Protein AF-H8WYK9-F1 (afdb_monomer_lite)

Structure (mmCIF, N/CA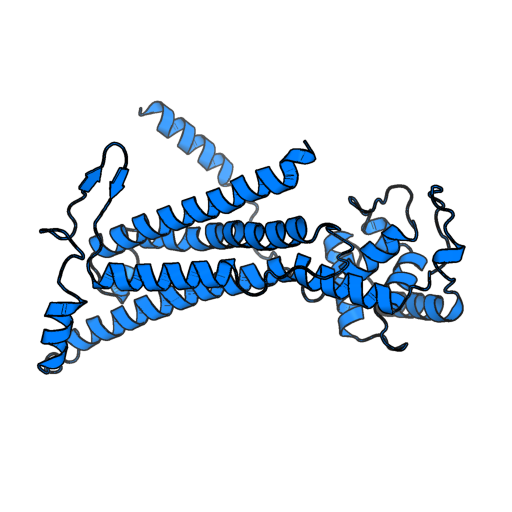/C/O backbone):
data_AF-H8WYK9-F1
#
_entry.id   AF-H8WYK9-F1
#
loop_
_atom_site.group_PDB
_atom_site.id
_atom_site.type_symbol
_atom_site.label_atom_id
_atom_site.label_alt_id
_atom_site.label_comp_id
_atom_site.label_asym_id
_atom_site.label_entity_id
_atom_site.label_seq_id
_atom_site.pdbx_PDB_ins_code
_atom_site.Cartn_x
_atom_site.Cartn_y
_atom_site.Cartn_z
_atom_site.occupancy
_atom_site.B_iso_or_equiv
_atom_site.auth_seq_id
_atom_site.auth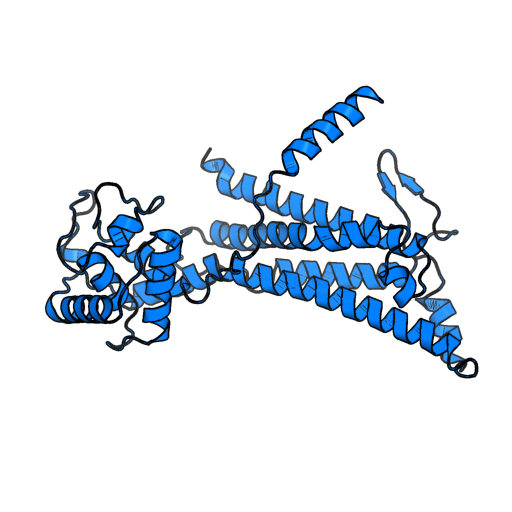_comp_id
_atom_site.auth_asym_id
_atom_site.auth_atom_id
_atom_site.pdbx_PDB_model_num
ATOM 1 N N . MET A 1 1 ? -13.946 33.503 16.868 1.00 48.44 1 MET A N 1
ATOM 2 C CA . MET A 1 1 ? -14.197 32.049 16.691 1.00 48.44 1 MET A CA 1
ATOM 3 C C . MET A 1 1 ? -15.179 31.717 15.559 1.00 48.44 1 MET A C 1
ATOM 5 O O . MET A 1 1 ? -14.886 30.814 14.790 1.00 48.44 1 MET A O 1
ATOM 9 N N . ARG A 1 2 ? -16.292 32.452 15.377 1.00 47.12 2 ARG A N 1
ATOM 10 C CA . ARG A 1 2 ? -17.254 32.204 14.276 1.00 47.12 2 ARG A CA 1
ATOM 11 C C . ARG A 1 2 ? -16.705 32.482 12.860 1.00 47.12 2 ARG A C 1
ATOM 13 O O . ARG A 1 2 ? -17.076 31.784 11.930 1.00 47.12 2 ARG A O 1
ATOM 20 N N . PHE A 1 3 ? -15.765 33.419 12.708 1.00 45.25 3 PHE A N 1
ATOM 21 C CA . PHE A 1 3 ? -15.185 33.789 11.403 1.00 45.25 3 PHE A CA 1
ATOM 22 C C . PHE A 1 3 ? -14.190 32.749 10.839 1.00 45.25 3 PHE A C 1
ATOM 24 O O . PHE A 1 3 ? -14.177 32.477 9.643 1.00 45.25 3 PHE A O 1
ATOM 31 N N . LEU A 1 4 ? -13.411 32.092 11.708 1.00 48.88 4 LEU A N 1
ATOM 32 C CA . LEU A 1 4 ? -12.472 31.023 11.326 1.00 48.88 4 LEU A CA 1
ATOM 33 C C . LEU A 1 4 ? -13.199 29.761 10.831 1.00 48.88 4 LEU A C 1
ATOM 35 O O . LEU A 1 4 ? -12.758 29.124 9.878 1.00 48.88 4 LEU A O 1
ATOM 39 N N . ILE A 1 5 ? -14.352 29.438 11.423 1.00 54.06 5 ILE A N 1
ATOM 40 C CA . ILE A 1 5 ? -15.197 28.308 11.006 1.00 54.06 5 ILE A CA 1
ATOM 41 C C . ILE A 1 5 ? -15.743 28.531 9.588 1.00 54.06 5 ILE A C 1
ATOM 43 O O . ILE A 1 5 ? -15.713 27.611 8.777 1.00 54.06 5 ILE A O 1
ATOM 47 N N . VAL A 1 6 ? -16.159 29.757 9.254 1.00 55.91 6 VAL A N 1
ATOM 48 C CA . VAL A 1 6 ? -16.665 30.100 7.912 1.00 55.91 6 VAL A CA 1
ATOM 49 C C . VAL A 1 6 ? -15.556 30.022 6.857 1.00 55.91 6 VAL A C 1
ATOM 51 O O . VAL A 1 6 ? -15.777 29.460 5.789 1.00 55.91 6 VAL A O 1
ATOM 54 N N . ILE A 1 7 ? -14.336 30.476 7.170 1.00 57.09 7 ILE A N 1
ATOM 55 C CA . ILE A 1 7 ? -13.182 30.357 6.258 1.00 57.09 7 ILE A CA 1
ATOM 56 C C . ILE A 1 7 ? -12.774 28.887 6.061 1.00 57.09 7 ILE A C 1
ATOM 58 O O . ILE A 1 7 ? -12.409 28.491 4.955 1.00 57.09 7 ILE A O 1
ATOM 62 N N . THR A 1 8 ? -12.887 28.053 7.098 1.00 52.06 8 THR A N 1
ATOM 63 C CA . THR A 1 8 ? -12.574 26.616 6.998 1.00 52.06 8 THR A CA 1
ATOM 64 C C . THR A 1 8 ? -13.646 25.872 6.192 1.00 52.06 8 THR A C 1
ATOM 66 O O . THR A 1 8 ? -13.314 25.031 5.361 1.00 52.06 8 THR A O 1
ATOM 69 N N . LEU A 1 9 ? -14.923 26.241 6.347 1.00 50.41 9 LEU A N 1
ATOM 70 C CA . LEU A 1 9 ? -16.031 25.719 5.540 1.00 50.41 9 LEU A CA 1
ATOM 71 C C . LEU A 1 9 ? -15.936 26.154 4.068 1.00 50.41 9 LEU A C 1
ATOM 73 O O . LEU A 1 9 ? -16.147 25.331 3.183 1.00 50.41 9 LEU A O 1
ATOM 77 N N . LEU A 1 10 ? -15.532 27.396 3.784 1.00 50.94 10 LEU A N 1
ATOM 78 C CA . LEU A 1 10 ? -15.309 27.876 2.412 1.00 50.94 10 LEU A CA 1
ATOM 79 C C . LEU A 1 10 ? -14.111 27.191 1.736 1.00 50.94 10 LEU A C 1
ATOM 81 O O . LEU A 1 10 ? -14.167 26.904 0.541 1.00 50.94 10 LEU A O 1
ATOM 85 N N . ARG A 1 11 ? -13.058 26.836 2.489 1.00 48.34 11 ARG A N 1
ATOM 86 C CA . ARG A 1 11 ? -11.955 26.010 1.961 1.00 48.34 11 ARG A CA 1
ATOM 87 C C . ARG A 1 11 ? -12.360 24.550 1.720 1.00 48.34 11 ARG A C 1
ATOM 89 O O . ARG A 1 11 ? -11.825 23.935 0.802 1.00 48.34 11 ARG A O 1
ATOM 96 N N . LEU A 1 12 ? -13.332 24.016 2.465 1.00 47.72 12 LEU A N 1
ATOM 97 C CA . LEU A 1 12 ? -13.906 22.684 2.220 1.00 47.72 12 LEU A CA 1
ATOM 98 C C . LEU A 1 12 ? -14.817 22.645 0.983 1.00 47.72 12 LEU A C 1
ATOM 100 O O . LEU A 1 12 ? -14.878 21.618 0.313 1.00 47.72 12 LEU A O 1
ATOM 104 N N . ILE A 1 13 ? -15.466 23.755 0.616 1.00 46.50 13 ILE A N 1
ATOM 105 C CA . ILE A 1 13 ? -16.258 23.829 -0.625 1.00 46.50 13 ILE A CA 1
ATOM 106 C C . ILE A 1 13 ? -15.343 23.701 -1.855 1.00 46.50 13 ILE A C 1
ATOM 108 O O . ILE A 1 13 ? -15.696 23.003 -2.802 1.00 46.50 13 ILE A O 1
ATOM 112 N N . ASN A 1 14 ? -14.111 24.219 -1.811 1.00 41.59 14 ASN A N 1
ATOM 113 C CA . ASN A 1 14 ? -13.124 23.982 -2.876 1.00 41.59 14 ASN A CA 1
ATOM 114 C C . ASN A 1 14 ? -12.540 22.554 -2.883 1.00 41.59 14 ASN A C 1
ATOM 116 O O . ASN A 1 14 ? -11.986 22.128 -3.893 1.00 41.59 14 ASN A O 1
ATOM 120 N N . ALA A 1 15 ? -12.709 21.787 -1.801 1.00 41.88 15 ALA A N 1
ATOM 121 C CA . ALA A 1 15 ? -12.380 20.361 -1.759 1.00 41.88 15 ALA A CA 1
ATOM 122 C C . ALA A 1 15 ? -13.485 19.472 -2.363 1.00 41.88 15 ALA A C 1
ATOM 124 O O . ALA A 1 15 ? -13.307 18.263 -2.447 1.00 41.88 15 ALA A O 1
ATOM 125 N N . SER A 1 16 ? -14.616 20.041 -2.802 1.00 41.31 16 SER A N 1
ATOM 126 C CA . SER A 1 16 ? -15.681 19.296 -3.492 1.00 41.31 16 SER A CA 1
ATOM 127 C C . SER A 1 16 ? -15.488 19.195 -5.012 1.00 41.31 16 SER A C 1
ATOM 129 O O . SER A 1 16 ? -16.181 18.418 -5.664 1.00 41.31 16 SER A O 1
ATOM 131 N N . ASN A 1 17 ? -14.460 19.855 -5.562 1.00 42.50 17 ASN A N 1
ATOM 132 C CA . ASN A 1 17 ? -13.954 19.619 -6.920 1.00 42.50 17 ASN A CA 1
ATOM 133 C C . ASN A 1 17 ? -13.063 18.364 -6.997 1.00 42.50 17 ASN A C 1
ATOM 135 O O . ASN A 1 17 ? -12.084 18.332 -7.740 1.00 42.50 17 ASN A O 1
ATOM 139 N N . VAL A 1 18 ? -13.382 17.313 -6.233 1.00 47.19 18 VAL A N 1
ATOM 140 C CA . VAL A 1 18 ? -12.812 15.992 -6.508 1.00 47.19 18 VAL A CA 1
ATOM 141 C C . VAL A 1 18 ? -13.448 15.537 -7.822 1.00 47.19 18 VAL A C 1
ATOM 143 O O . VAL A 1 18 ? -14.673 15.373 -7.863 1.00 47.19 18 VAL A O 1
ATOM 146 N N . PRO A 1 19 ? -12.678 15.366 -8.913 1.00 44.62 19 PRO A N 1
ATOM 147 C CA . PRO A 1 19 ? -13.234 14.852 -10.155 1.00 44.62 19 PRO A CA 1
ATOM 148 C C . PRO A 1 19 ? -13.980 13.555 -9.846 1.00 44.62 19 PRO A C 1
ATOM 150 O O . PRO A 1 19 ? -13.475 12.712 -9.105 1.00 44.62 19 PRO A O 1
ATOM 153 N N . LYS A 1 20 ? -15.203 13.406 -10.374 1.00 44.25 20 LYS A N 1
ATOM 154 C CA . LYS A 1 20 ? -16.001 12.180 -10.231 1.00 44.25 20 LYS A CA 1
ATOM 155 C C . LYS A 1 20 ? -15.154 10.998 -10.715 1.00 44.25 20 LYS A C 1
ATOM 157 O O . LYS A 1 20 ? -15.122 10.711 -11.908 1.00 44.25 20 LYS A O 1
ATOM 162 N N . SER A 1 21 ? -14.501 10.285 -9.799 1.00 52.59 21 SER A N 1
ATOM 163 C CA . SER A 1 21 ? -13.671 9.104 -10.062 1.00 52.59 21 SER A CA 1
ATOM 164 C C . SER A 1 21 ? -14.537 7.875 -10.339 1.00 52.59 21 SER A C 1
ATOM 166 O O . SER A 1 21 ? -14.291 6.790 -9.822 1.00 52.59 21 SER A O 1
ATOM 168 N N . LYS A 1 22 ? -15.597 8.034 -11.141 1.00 48.16 22 LYS A N 1
ATOM 169 C CA . LYS A 1 22 ? -16.665 7.038 -11.251 1.00 48.16 22 LYS A CA 1
ATOM 170 C C . LYS A 1 22 ? -16.203 5.681 -11.785 1.00 48.16 22 LYS A C 1
ATOM 172 O O . LYS A 1 22 ? -16.972 4.751 -11.631 1.00 48.16 22 LYS A O 1
ATOM 177 N N . ASN A 1 23 ? -14.996 5.548 -12.345 1.00 53.31 23 ASN A N 1
ATOM 178 C CA . ASN A 1 23 ? -14.470 4.292 -12.893 1.00 53.31 23 ASN A CA 1
ATOM 179 C C . ASN A 1 23 ? -12.927 4.215 -12.892 1.00 53.31 23 ASN A C 1
ATOM 181 O O . ASN A 1 23 ? -12.347 3.706 -13.848 1.00 53.31 23 ASN A O 1
ATOM 185 N N . LEU A 1 24 ? -12.223 4.739 -11.881 1.00 58.31 24 LEU A N 1
ATOM 186 C CA . LEU A 1 24 ? -10.773 4.499 -11.795 1.00 58.31 24 LEU A CA 1
ATOM 187 C C . LEU A 1 24 ? -10.542 3.057 -11.305 1.00 58.31 24 LEU A C 1
ATOM 189 O O . LEU A 1 24 ? -10.888 2.759 -10.159 1.00 58.31 24 LEU A O 1
ATOM 193 N N . PRO A 1 25 ? -10.012 2.138 -12.139 1.00 65.88 25 PRO A N 1
ATOM 194 C CA . PRO A 1 25 ? -9.742 0.782 -11.685 1.00 65.88 25 PRO A CA 1
ATOM 195 C C . PRO A 1 25 ? -8.688 0.823 -10.575 1.00 65.88 25 PRO A C 1
ATOM 197 O O . PRO A 1 25 ? -7.708 1.562 -10.671 1.00 65.88 25 PRO A O 1
ATOM 200 N N . CYS A 1 26 ? -8.861 0.009 -9.532 1.00 71.44 26 CYS A N 1
ATOM 201 C CA . CYS A 1 26 ? -7.804 -0.202 -8.547 1.00 71.44 26 CYS A CA 1
ATOM 202 C C . CYS A 1 26 ? -6.639 -0.927 -9.238 1.00 71.44 26 CYS A C 1
ATOM 204 O O . CYS A 1 26 ? -6.689 -2.132 -9.503 1.00 71.44 26 CYS A O 1
ATOM 206 N N . ILE A 1 27 ? -5.612 -0.165 -9.608 1.00 79.31 27 ILE A N 1
ATOM 207 C CA . ILE A 1 27 ? -4.420 -0.686 -10.267 1.00 79.31 27 ILE A CA 1
ATOM 208 C C . ILE A 1 27 ? -3.503 -1.256 -9.189 1.00 79.31 27 ILE A C 1
ATOM 210 O O . ILE A 1 27 ? -2.911 -0.512 -8.416 1.00 79.31 27 ILE A O 1
ATOM 214 N N . ARG A 1 28 ? -3.374 -2.583 -9.170 1.00 83.25 28 ARG A N 1
ATOM 215 C CA . ARG A 1 28 ? -2.350 -3.286 -8.387 1.00 83.25 28 ARG A CA 1
ATOM 216 C C . ARG A 1 28 ? -1.047 -3.409 -9.159 1.00 83.25 28 ARG A C 1
ATOM 218 O O . ARG A 1 28 ? -1.077 -3.630 -10.383 1.00 83.25 28 ARG A O 1
ATOM 225 N N . TYR A 1 29 ? 0.062 -3.334 -8.430 1.00 87.06 29 TYR A N 1
ATOM 226 C CA . TYR A 1 29 ? 1.400 -3.478 -8.986 1.00 87.06 29 TYR A CA 1
ATOM 227 C C . TYR A 1 29 ? 1.742 -4.922 -9.321 1.00 87.06 29 TYR A C 1
ATOM 229 O O . TYR A 1 29 ? 2.486 -5.112 -10.271 1.00 87.06 29 TYR A O 1
ATOM 237 N N . LYS A 1 30 ? 1.183 -5.923 -8.626 1.00 88.56 30 LYS A N 1
ATOM 238 C CA . LYS A 1 30 ? 1.521 -7.356 -8.728 1.00 88.56 30 LYS A CA 1
ATOM 239 C C . LYS A 1 30 ? 1.797 -7.847 -10.150 1.00 88.56 30 LYS A C 1
ATOM 241 O O . LYS A 1 30 ? 2.801 -8.509 -10.382 1.00 88.56 30 LYS A O 1
ATOM 246 N N . ASP A 1 31 ? 0.934 -7.497 -11.101 1.00 88.00 31 ASP A N 1
ATOM 247 C CA . ASP A 1 31 ? 1.059 -7.951 -12.494 1.00 88.00 31 ASP A CA 1
ATOM 248 C C . ASP A 1 31 ? 2.176 -7.224 -13.269 1.00 88.00 31 ASP A C 1
ATOM 250 O O . ASP A 1 31 ? 2.655 -7.718 -14.281 1.00 88.00 31 ASP A O 1
ATOM 254 N N . MET A 1 32 ? 2.578 -6.038 -12.811 1.00 93.00 32 MET A N 1
ATOM 255 C CA . MET A 1 32 ? 3.592 -5.170 -13.416 1.00 93.00 32 MET A CA 1
ATOM 256 C C . MET A 1 32 ? 4.934 -5.200 -12.673 1.00 93.00 32 MET A C 1
ATOM 258 O O . MET A 1 32 ? 5.907 -4.699 -13.225 1.00 93.00 32 MET A O 1
ATOM 262 N N . ILE A 1 33 ? 5.019 -5.758 -11.455 1.00 94.00 33 ILE A N 1
ATOM 263 C CA . ILE A 1 33 ? 6.261 -5.819 -10.656 1.00 94.00 33 ILE A CA 1
ATOM 264 C C . ILE A 1 33 ? 7.441 -6.345 -11.487 1.00 94.00 33 ILE A C 1
ATOM 266 O O . ILE A 1 33 ? 8.468 -5.666 -11.517 1.00 94.00 33 ILE A O 1
ATOM 270 N N . PRO A 1 34 ? 7.316 -7.468 -12.227 1.00 94.12 34 PRO A N 1
ATOM 271 C CA . PRO A 1 34 ? 8.405 -7.941 -13.076 1.00 94.12 34 PRO A CA 1
ATOM 272 C C . PRO A 1 34 ? 8.820 -6.923 -14.142 1.00 94.12 34 PRO A C 1
ATOM 274 O O . PRO A 1 34 ? 10.005 -6.740 -14.395 1.00 94.12 34 PRO A O 1
ATOM 277 N N . THR A 1 35 ? 7.854 -6.228 -14.748 1.00 94.88 35 THR A N 1
ATOM 278 C CA . THR A 1 35 ? 8.126 -5.194 -15.753 1.00 94.88 35 THR A CA 1
ATOM 279 C C . THR A 1 35 ? 8.843 -3.996 -15.143 1.00 94.88 35 THR A C 1
ATOM 281 O O . THR A 1 35 ? 9.788 -3.500 -15.746 1.00 94.88 35 THR A O 1
ATOM 284 N N . TYR A 1 36 ? 8.446 -3.547 -13.948 1.00 94.25 36 TYR A N 1
ATOM 285 C CA . TYR A 1 36 ? 9.151 -2.482 -13.233 1.00 94.25 36 TYR A CA 1
ATOM 286 C C . TYR A 1 36 ? 10.589 -2.888 -12.894 1.00 94.25 36 TYR A C 1
ATOM 288 O O . TYR A 1 36 ? 11.497 -2.091 -13.121 1.00 94.25 36 TYR A O 1
ATOM 296 N N . ALA A 1 37 ? 10.794 -4.122 -12.422 1.00 94.38 37 ALA A N 1
ATOM 297 C CA . ALA A 1 37 ? 12.116 -4.657 -12.109 1.00 94.38 37 ALA A CA 1
ATOM 298 C C . ALA A 1 37 ? 13.026 -4.673 -13.343 1.00 94.38 37 ALA A C 1
ATOM 300 O O . ALA A 1 37 ? 14.109 -4.092 -13.321 1.00 94.38 37 ALA A O 1
ATOM 301 N N . CYS A 1 38 ? 12.540 -5.260 -14.440 1.00 93.62 38 CYS A N 1
ATOM 302 C CA . CYS A 1 38 ? 13.258 -5.308 -15.707 1.00 93.62 38 CYS A CA 1
ATOM 303 C C . CYS A 1 38 ? 13.529 -3.912 -16.264 1.00 93.62 38 CYS A C 1
ATOM 305 O O . CYS A 1 38 ? 14.646 -3.622 -16.671 1.00 93.62 38 CYS A O 1
ATOM 307 N N . ASN A 1 39 ? 12.539 -3.017 -16.248 1.00 92.69 39 ASN A N 1
ATOM 308 C CA . ASN A 1 39 ? 12.730 -1.648 -16.709 1.00 92.69 39 ASN A CA 1
ATOM 309 C C . ASN A 1 39 ? 13.814 -0.927 -15.898 1.00 92.69 39 ASN A C 1
ATOM 311 O O . ASN A 1 39 ? 14.642 -0.236 -16.481 1.00 92.69 39 ASN A O 1
ATOM 315 N N . TYR A 1 40 ? 13.819 -1.070 -14.574 1.00 90.94 40 TYR A N 1
ATOM 316 C CA . TYR A 1 40 ? 14.811 -0.418 -13.723 1.00 90.94 40 TYR A CA 1
ATOM 317 C C . TYR A 1 40 ? 16.219 -0.971 -13.969 1.00 90.94 40 TYR A C 1
ATOM 319 O O . TYR A 1 40 ? 17.136 -0.188 -14.193 1.00 90.94 40 TYR A O 1
ATOM 327 N N . GLN A 1 41 ? 16.372 -2.298 -14.049 1.00 90.50 41 GLN A N 1
ATOM 328 C CA . GLN A 1 41 ? 17.647 -2.921 -14.416 1.00 90.50 41 GLN A CA 1
ATOM 329 C C . GLN A 1 41 ? 18.122 -2.447 -15.795 1.00 90.50 41 GLN A C 1
ATOM 331 O O . GLN A 1 41 ? 19.253 -2.000 -15.940 1.00 90.50 41 GLN A O 1
ATOM 336 N N . ILE A 1 42 ? 17.249 -2.462 -16.803 1.00 89.69 42 ILE A N 1
ATOM 337 C CA . ILE A 1 42 ? 17.592 -2.012 -18.155 1.00 89.69 42 ILE A CA 1
ATOM 338 C C . ILE A 1 42 ? 18.051 -0.554 -18.149 1.00 89.69 42 ILE A C 1
ATOM 340 O O . ILE A 1 42 ? 19.070 -0.261 -18.754 1.00 89.69 42 ILE A O 1
ATOM 344 N N . ASN A 1 43 ? 17.362 0.348 -17.443 1.00 86.38 43 ASN A N 1
ATOM 345 C CA . ASN A 1 43 ? 17.769 1.758 -17.371 1.00 86.38 43 ASN A CA 1
ATOM 346 C C . ASN A 1 43 ? 19.052 1.985 -16.545 1.00 86.38 43 ASN A C 1
ATOM 348 O O . ASN A 1 43 ? 19.642 3.058 -16.661 1.00 86.38 43 ASN A O 1
ATOM 352 N N . ASN A 1 44 ? 19.494 1.009 -15.741 1.00 84.94 44 ASN A N 1
ATOM 353 C CA . ASN A 1 44 ? 20.819 1.026 -15.112 1.00 84.94 44 ASN A CA 1
ATOM 354 C C . ASN A 1 44 ? 21.938 0.637 -16.088 1.00 84.94 44 ASN A C 1
ATOM 356 O O . ASN A 1 44 ? 23.067 1.086 -15.907 1.00 84.94 44 ASN A O 1
ATOM 360 N N . HIS A 1 45 ? 21.637 -0.169 -17.111 1.00 82.12 45 HIS A N 1
ATOM 361 C CA . HIS A 1 45 ? 22.628 -0.667 -18.070 1.00 82.12 45 HIS A CA 1
ATOM 362 C C . HIS A 1 45 ? 22.568 -0.010 -19.449 1.00 82.12 45 HIS A C 1
ATOM 364 O O . HIS A 1 45 ? 23.541 -0.083 -20.176 1.00 82.12 45 HIS A O 1
ATOM 370 N N . ALA A 1 46 ? 21.453 0.591 -19.858 1.00 84.06 46 ALA A N 1
ATOM 371 C CA . ALA A 1 46 ? 21.292 1.163 -21.190 1.00 84.06 46 ALA A CA 1
ATOM 372 C C . ALA A 1 46 ? 20.254 2.284 -21.198 1.00 84.06 46 ALA A C 1
ATOM 374 O O . ALA A 1 46 ? 19.256 2.261 -20.472 1.00 84.06 46 ALA A O 1
ATOM 375 N N . LYS A 1 47 ? 20.448 3.252 -22.094 1.00 87.12 47 LYS A N 1
ATOM 376 C CA . LYS A 1 47 ? 19.506 4.347 -22.316 1.00 87.12 47 LYS A CA 1
ATOM 377 C C . LYS A 1 47 ? 18.910 4.232 -23.713 1.00 87.12 47 LYS A C 1
ATOM 379 O O . LYS A 1 47 ? 19.638 4.217 -24.688 1.00 87.12 47 LYS A O 1
ATOM 384 N N . TYR A 1 48 ? 17.584 4.200 -23.815 1.00 89.12 48 TYR A N 1
ATOM 385 C CA . TYR A 1 48 ? 16.874 4.093 -25.105 1.00 89.12 48 TYR A CA 1
ATOM 386 C C . TYR A 1 48 ? 16.209 5.401 -25.554 1.00 89.12 48 TYR A C 1
ATOM 388 O O . TYR A 1 48 ? 15.671 5.486 -26.654 1.00 89.12 48 TYR A O 1
ATOM 396 N N . CYS A 1 49 ? 16.182 6.407 -24.678 1.00 89.62 49 CYS A N 1
ATOM 397 C CA . CYS A 1 49 ? 15.462 7.661 -24.883 1.00 89.62 49 CYS A CA 1
ATOM 398 C C . CYS A 1 49 ? 16.231 8.818 -24.227 1.00 89.62 49 CYS A C 1
ATOM 400 O O . CYS A 1 49 ? 16.543 8.745 -23.039 1.00 89.62 49 CYS A O 1
ATOM 402 N N . GLU A 1 50 ? 16.477 9.908 -24.961 1.00 82.25 50 GLU A N 1
ATOM 403 C CA . GLU A 1 50 ? 17.282 11.073 -24.531 1.00 82.25 50 GLU A CA 1
ATOM 404 C C . GLU A 1 50 ? 16.852 11.677 -23.187 1.00 82.25 50 GLU A C 1
ATOM 406 O O . GLU A 1 50 ? 17.685 11.912 -22.310 1.00 82.25 50 GLU A O 1
ATOM 411 N N . ASN A 1 51 ? 15.542 11.846 -22.994 1.00 80.69 51 ASN A N 1
ATOM 412 C CA . ASN A 1 51 ? 14.949 12.469 -21.805 1.00 80.69 51 ASN A CA 1
ATOM 413 C C . ASN A 1 51 ? 14.433 11.450 -20.776 1.00 80.69 51 ASN A C 1
ATOM 415 O O . ASN A 1 51 ? 13.569 11.773 -19.961 1.00 80.69 51 ASN A O 1
ATOM 419 N N . SER A 1 52 ? 14.912 10.205 -20.838 1.00 80.94 52 SER A N 1
ATOM 420 C CA . SER A 1 52 ? 14.601 9.171 -19.850 1.00 80.94 52 SER A CA 1
ATOM 421 C C . SER A 1 52 ? 15.753 9.041 -18.861 1.00 80.94 52 SER A C 1
ATOM 423 O O . SER A 1 52 ? 16.897 8.844 -19.266 1.00 80.94 52 SER A O 1
ATOM 425 N N . THR A 1 53 ? 15.458 9.140 -17.567 1.00 78.19 53 THR A N 1
ATOM 426 C CA . THR A 1 53 ? 16.414 8.824 -16.496 1.00 78.19 53 THR A CA 1
ATOM 427 C C . THR A 1 53 ? 15.890 7.675 -15.648 1.00 78.19 53 THR A C 1
ATOM 429 O O . THR A 1 53 ? 14.699 7.365 -15.681 1.00 78.19 53 THR A O 1
ATOM 432 N N . LEU A 1 54 ? 16.767 7.079 -14.839 1.00 74.94 54 LEU A N 1
ATOM 433 C CA . LEU A 1 54 ? 16.397 6.016 -13.906 1.00 74.94 54 LEU A CA 1
ATOM 434 C C . LEU A 1 54 ? 15.243 6.423 -12.968 1.00 74.94 54 LEU A C 1
ATOM 436 O O . LEU A 1 54 ? 14.324 5.644 -12.728 1.00 74.94 54 LEU A O 1
ATOM 440 N N . TYR A 1 55 ? 15.269 7.664 -12.471 1.00 72.88 55 TYR A N 1
ATOM 441 C CA . TYR A 1 55 ? 14.284 8.192 -11.516 1.00 72.88 55 TYR A CA 1
ATOM 442 C C . TYR A 1 55 ? 13.073 8.856 -12.183 1.00 72.88 55 TYR A C 1
ATOM 444 O O . TYR A 1 55 ? 12.029 9.019 -11.553 1.00 72.88 55 TYR A O 1
ATOM 452 N N . LYS A 1 56 ? 13.198 9.246 -13.457 1.00 81.44 56 LYS A N 1
ATOM 453 C CA . LYS A 1 56 ? 12.128 9.853 -14.254 1.00 81.44 56 LYS A CA 1
ATOM 45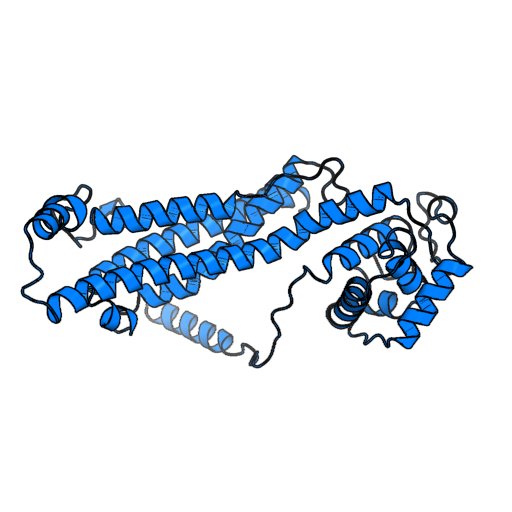4 C C . LYS A 1 56 ? 12.116 9.225 -15.654 1.00 81.44 56 LYS A C 1
ATOM 456 O O . LYS A 1 56 ? 12.565 9.855 -16.617 1.00 81.44 56 LYS A O 1
ATOM 461 N N . PRO A 1 57 ? 11.629 7.979 -15.781 1.00 84.25 57 PRO A N 1
ATOM 462 C CA . PRO A 1 57 ? 11.614 7.294 -17.062 1.00 84.25 57 PRO A CA 1
ATOM 463 C C . PRO A 1 57 ? 10.575 7.920 -17.999 1.00 84.25 57 PRO A C 1
ATOM 465 O O . PRO A 1 57 ? 9.408 8.092 -17.629 1.00 84.25 57 PRO A O 1
ATOM 468 N N . ASN A 1 58 ? 10.970 8.221 -19.240 1.00 92.19 58 ASN A N 1
ATOM 469 C CA . ASN A 1 58 ? 10.030 8.637 -20.285 1.00 92.19 58 ASN A CA 1
ATOM 470 C C . ASN A 1 58 ? 9.300 7.399 -20.820 1.00 92.19 58 ASN A C 1
ATOM 472 O O . ASN A 1 58 ? 9.622 6.873 -21.885 1.00 92.19 58 ASN A O 1
ATOM 476 N N . THR A 1 59 ? 8.329 6.915 -20.048 1.00 92.88 59 THR A N 1
ATOM 477 C CA . THR A 1 59 ? 7.675 5.628 -20.310 1.00 92.88 59 THR A CA 1
ATOM 478 C C . THR A 1 59 ? 6.936 5.602 -21.649 1.00 92.88 59 THR A C 1
ATOM 480 O O . THR A 1 59 ? 6.898 4.563 -22.299 1.00 92.88 59 THR A O 1
ATOM 483 N N . THR A 1 60 ? 6.414 6.737 -22.121 1.00 95.25 60 THR A N 1
ATOM 484 C CA . THR A 1 60 ? 5.810 6.841 -23.459 1.00 95.25 60 THR A CA 1
ATOM 485 C C . THR A 1 60 ? 6.835 6.593 -24.566 1.00 95.25 60 THR A C 1
ATOM 487 O O . THR A 1 60 ? 6.540 5.866 -25.513 1.00 95.25 60 THR A O 1
ATOM 490 N N . CYS A 1 61 ? 8.043 7.158 -24.450 1.00 94.81 61 CYS A N 1
ATOM 491 C CA . CYS A 1 61 ? 9.129 6.890 -25.393 1.00 94.81 61 CYS A CA 1
ATOM 492 C C . CYS A 1 61 ? 9.593 5.433 -25.299 1.00 94.81 61 CYS A C 1
ATOM 494 O O . CYS A 1 61 ? 9.644 4.745 -26.314 1.00 94.81 61 CYS A O 1
ATOM 496 N N . LEU A 1 62 ? 9.841 4.942 -24.081 1.00 94.56 62 LEU A N 1
ATOM 497 C CA . LEU A 1 62 ? 10.305 3.575 -23.843 1.00 94.56 62 LEU A CA 1
ATOM 498 C C . LEU A 1 62 ? 9.337 2.546 -24.440 1.00 94.56 62 LEU A C 1
ATOM 500 O O . LEU A 1 62 ? 9.736 1.735 -25.265 1.00 94.56 62 LEU A O 1
ATOM 504 N N . CYS A 1 63 ? 8.043 2.655 -24.136 1.00 96.12 63 CYS A N 1
ATOM 505 C CA . CYS A 1 63 ? 7.015 1.760 -24.667 1.00 96.12 63 CYS A CA 1
ATOM 506 C C . CYS A 1 63 ? 6.815 1.855 -26.183 1.00 96.12 63 CYS A C 1
ATOM 508 O O . CYS A 1 63 ? 6.251 0.935 -26.778 1.00 96.12 63 CYS A O 1
ATOM 510 N N . ASN A 1 64 ? 7.259 2.945 -26.816 1.00 95.88 64 ASN A N 1
ATOM 511 C CA . ASN A 1 64 ? 7.281 3.056 -28.268 1.00 95.88 64 ASN A CA 1
ATOM 512 C C . ASN A 1 64 ? 8.594 2.573 -28.904 1.00 95.88 64 ASN A C 1
ATOM 514 O O . ASN A 1 64 ? 8.601 2.224 -30.086 1.00 95.88 64 ASN A O 1
ATOM 518 N N . ASN A 1 65 ? 9.681 2.497 -28.142 1.00 95.44 65 ASN A N 1
ATOM 519 C CA . ASN A 1 65 ? 10.963 2.005 -28.616 1.00 95.44 65 ASN A CA 1
ATOM 520 C C . ASN A 1 65 ? 10.953 0.465 -28.680 1.00 95.44 65 ASN A C 1
ATOM 522 O O . ASN A 1 65 ? 10.751 -0.225 -27.679 1.00 95.44 65 ASN A O 1
ATOM 526 N N . ILE A 1 66 ? 11.170 -0.084 -29.880 1.00 96.00 66 ILE A N 1
ATOM 527 C CA . ILE A 1 66 ? 11.129 -1.533 -30.111 1.00 96.00 66 ILE A CA 1
ATOM 528 C C . ILE A 1 66 ? 12.282 -2.272 -29.422 1.00 96.00 66 ILE A C 1
ATOM 530 O O . ILE A 1 66 ? 12.080 -3.395 -28.971 1.00 96.00 66 ILE A O 1
ATOM 534 N N . ASN A 1 67 ? 13.455 -1.646 -29.297 1.00 95.00 67 ASN A N 1
ATOM 535 C CA . ASN A 1 67 ? 14.626 -2.246 -28.661 1.00 95.00 67 ASN A CA 1
ATOM 536 C C . ASN A 1 67 ? 14.466 -2.284 -27.141 1.00 95.00 67 ASN A C 1
ATOM 538 O O . ASN A 1 67 ? 14.737 -3.311 -26.529 1.00 95.00 67 ASN A O 1
ATOM 542 N N . TRP A 1 68 ? 13.916 -1.224 -26.538 1.00 94.88 68 TRP A N 1
ATOM 543 C CA . TRP A 1 68 ? 13.541 -1.265 -25.122 1.00 94.88 68 TRP A CA 1
ATOM 544 C C . TRP A 1 68 ? 12.509 -2.364 -24.857 1.00 94.88 68 TRP A C 1
ATOM 546 O O . TRP A 1 68 ? 12.672 -3.159 -23.930 1.00 94.88 68 TRP A O 1
ATOM 556 N N . LEU A 1 69 ? 11.460 -2.439 -25.688 1.00 96.88 69 LEU A N 1
ATOM 557 C CA . LEU A 1 69 ? 10.418 -3.453 -25.536 1.00 96.88 69 LEU A CA 1
ATOM 558 C C . LEU A 1 69 ? 11.001 -4.865 -25.682 1.00 96.88 69 LEU A C 1
ATOM 560 O O . LEU A 1 69 ? 10.657 -5.745 -24.897 1.00 96.88 69 LEU A O 1
ATOM 564 N N . ALA A 1 70 ? 11.908 -5.069 -26.639 1.00 96.56 70 ALA A N 1
ATOM 565 C CA . ALA A 1 70 ? 12.636 -6.318 -26.831 1.00 96.56 70 ALA A CA 1
ATOM 566 C C . ALA A 1 70 ? 13.445 -6.697 -25.577 1.00 96.56 70 ALA A C 1
ATOM 568 O O . ALA A 1 70 ? 13.255 -7.789 -25.045 1.00 96.56 70 ALA A O 1
ATOM 569 N N . SER A 1 71 ? 14.251 -5.778 -25.038 1.00 95.19 71 SER A N 1
ATOM 570 C CA . SER A 1 71 ? 15.049 -5.990 -23.819 1.00 95.19 71 SER A CA 1
ATOM 571 C C . SER A 1 71 ? 14.191 -6.318 -22.596 1.00 95.19 71 SER A C 1
ATOM 573 O O . SER A 1 71 ? 14.510 -7.228 -21.831 1.00 95.19 71 SER A O 1
ATOM 575 N N . VAL A 1 72 ? 13.060 -5.624 -22.413 1.00 95.94 72 VAL A N 1
ATOM 576 C CA . VAL A 1 72 ? 12.121 -5.904 -21.314 1.00 95.94 72 VAL A CA 1
ATOM 577 C C . VAL A 1 72 ? 11.506 -7.291 -21.460 1.00 95.94 72 VAL A C 1
ATOM 579 O O . VAL A 1 72 ? 11.439 -8.031 -20.483 1.00 95.94 72 VAL A O 1
ATOM 582 N N . LEU A 1 73 ? 11.056 -7.665 -22.660 1.00 96.56 73 LEU A N 1
ATOM 583 C CA . LEU A 1 73 ? 10.475 -8.988 -22.902 1.00 96.56 73 LEU A CA 1
ATOM 584 C C . LEU A 1 73 ? 11.512 -10.101 -22.734 1.00 96.56 73 LEU A C 1
ATOM 586 O O . LEU A 1 73 ? 11.175 -11.155 -22.200 1.00 96.56 73 LEU A O 1
ATOM 590 N N . GLY A 1 74 ? 12.762 -9.845 -23.113 1.00 94.94 74 GLY A N 1
ATOM 591 C CA . GLY A 1 74 ? 13.894 -10.722 -22.850 1.00 94.94 74 GLY A CA 1
ATOM 592 C C . GLY A 1 74 ? 14.134 -10.945 -21.360 1.00 94.94 74 GLY A C 1
ATOM 593 O O . GLY A 1 74 ? 14.115 -12.083 -20.901 1.00 94.94 74 GLY A O 1
ATOM 594 N N . CYS A 1 75 ? 14.231 -9.864 -20.582 1.00 94.69 75 CYS A N 1
ATOM 595 C CA . CYS A 1 75 ? 14.350 -9.919 -19.120 1.00 94.69 75 CYS A CA 1
ATOM 596 C C . CYS A 1 75 ? 13.181 -10.660 -18.443 1.00 94.69 75 CYS A C 1
ATOM 598 O O . CYS A 1 75 ? 13.348 -11.341 -17.432 1.00 94.69 75 CYS A O 1
ATOM 600 N N . LEU A 1 76 ? 11.977 -10.535 -19.002 1.00 94.69 76 LEU A N 1
ATOM 601 C CA . LEU A 1 76 ? 10.786 -11.223 -18.508 1.00 94.69 76 LEU A CA 1
ATOM 602 C C . LEU A 1 76 ? 10.689 -12.683 -18.943 1.00 94.69 76 LEU A C 1
ATOM 604 O O . LEU A 1 76 ? 9.859 -13.413 -18.389 1.00 94.69 76 LEU A O 1
ATOM 608 N N . SER A 1 77 ? 11.478 -13.087 -19.935 1.00 92.81 77 SER A N 1
ATOM 609 C CA . SER A 1 77 ? 11.553 -14.472 -20.361 1.00 92.81 77 SER A CA 1
ATOM 610 C C . SER A 1 77 ? 12.411 -15.255 -19.372 1.00 92.81 77 SER A C 1
ATOM 612 O O . SER A 1 77 ? 13.516 -14.852 -19.023 1.00 92.81 77 SER A O 1
ATOM 614 N N . TYR A 1 78 ? 11.873 -16.361 -18.872 1.00 80.31 78 TYR A N 1
ATOM 615 C CA . TYR A 1 78 ? 12.588 -17.259 -17.973 1.00 80.31 78 TYR A CA 1
ATOM 616 C C . TYR A 1 78 ? 12.928 -18.527 -18.747 1.00 80.31 78 TYR A C 1
ATOM 618 O O . TYR A 1 78 ? 12.043 -19.100 -19.381 1.00 80.31 78 TYR A O 1
ATOM 626 N N . GLU A 1 79 ? 14.206 -18.918 -18.762 1.00 75.75 79 GLU A N 1
ATOM 627 C CA . GLU A 1 79 ? 14.703 -20.050 -19.568 1.00 75.75 79 GLU A CA 1
ATOM 628 C C . GLU A 1 79 ? 14.276 -19.967 -21.050 1.00 75.75 79 GLU A C 1
ATOM 630 O O . GLU A 1 79 ? 13.897 -20.958 -21.674 1.00 75.75 79 GLU A O 1
ATOM 635 N N . GLY A 1 80 ? 14.262 -18.752 -21.612 1.00 76.06 80 GLY A N 1
ATOM 636 C CA . GLY A 1 80 ? 13.856 -18.515 -23.001 1.00 76.06 80 GLY A CA 1
ATOM 637 C C . GLY A 1 80 ? 12.354 -18.665 -23.267 1.00 76.06 80 GLY A C 1
ATOM 638 O O . GLY A 1 80 ? 11.943 -18.730 -24.423 1.00 76.06 80 GLY A O 1
ATOM 639 N N . LYS A 1 81 ? 11.512 -18.716 -22.225 1.00 85.38 81 LYS A N 1
ATOM 640 C CA . LYS A 1 81 ? 10.050 -18.775 -22.354 1.00 85.38 81 LYS A CA 1
ATOM 641 C C . LYS A 1 81 ? 9.401 -17.512 -21.813 1.00 85.38 81 LYS A C 1
ATOM 643 O O . LYS A 1 81 ? 9.596 -17.127 -20.661 1.00 85.38 81 LYS A O 1
ATOM 648 N N . LEU A 1 82 ? 8.578 -16.886 -22.648 1.00 91.31 82 LEU A N 1
ATOM 649 C CA . LEU A 1 82 ? 7.802 -15.706 -22.288 1.00 91.31 82 LEU A CA 1
ATOM 650 C C . LEU A 1 82 ? 6.363 -16.095 -21.925 1.00 91.31 82 LEU A C 1
ATOM 652 O O . LEU A 1 82 ? 5.579 -16.520 -22.773 1.00 91.31 82 LEU A O 1
ATOM 656 N N . GLU A 1 83 ? 5.999 -15.922 -20.656 1.00 92.25 83 GLU A N 1
ATOM 657 C CA . GLU A 1 83 ? 4.652 -16.231 -20.174 1.00 92.25 83 GLU A CA 1
ATOM 658 C C . GLU A 1 83 ? 3.610 -15.179 -20.584 1.00 92.25 83 GLU A C 1
ATOM 660 O O . GLU A 1 83 ? 3.873 -13.972 -20.613 1.00 92.25 83 GLU A O 1
ATOM 665 N N . THR A 1 84 ? 2.357 -15.611 -20.769 1.00 92.75 84 THR A N 1
ATOM 666 C CA . THR A 1 84 ? 1.220 -14.713 -21.037 1.00 92.75 84 THR A CA 1
ATOM 667 C C . THR A 1 84 ? 1.033 -13.657 -19.944 1.00 92.75 84 THR A C 1
ATOM 669 O O . THR A 1 84 ? 0.681 -12.517 -20.248 1.00 92.75 84 THR A O 1
ATOM 672 N N . LYS A 1 85 ? 1.305 -14.000 -18.677 1.00 91.75 85 LYS A N 1
ATOM 673 C CA . LYS A 1 85 ? 1.220 -13.058 -17.548 1.00 91.75 85 LYS A CA 1
ATOM 674 C C . LYS A 1 85 ? 2.238 -11.925 -17.678 1.00 91.75 85 LYS A C 1
ATOM 676 O O . LYS A 1 85 ? 1.872 -10.770 -17.486 1.00 91.75 85 LYS A O 1
ATOM 681 N N . SER A 1 86 ? 3.474 -12.235 -18.072 1.00 92.75 86 SER A N 1
ATOM 682 C CA . SER A 1 86 ? 4.517 -11.235 -18.331 1.00 92.75 86 SER A CA 1
ATOM 683 C C . SER A 1 86 ? 4.130 -10.300 -19.478 1.00 92.75 86 SER A C 1
ATOM 685 O O . SER A 1 86 ? 4.268 -9.084 -19.354 1.00 92.75 86 SER A O 1
ATOM 687 N N . ILE A 1 87 ? 3.562 -10.844 -20.562 1.00 94.44 87 ILE A N 1
ATOM 688 C CA . ILE A 1 87 ? 3.051 -10.044 -21.688 1.00 94.44 87 ILE A CA 1
ATOM 689 C C . ILE A 1 87 ? 1.952 -9.087 -21.214 1.00 94.44 87 ILE A C 1
ATOM 691 O O . ILE A 1 87 ? 1.992 -7.892 -21.507 1.00 94.44 87 ILE A O 1
ATOM 695 N N . GLN A 1 88 ? 0.977 -9.591 -20.456 1.00 94.31 88 GLN A N 1
ATOM 696 C CA . GLN A 1 88 ? -0.091 -8.766 -19.890 1.00 94.31 88 GLN A CA 1
ATOM 697 C C . GLN A 1 88 ? 0.459 -7.688 -18.947 1.00 94.31 88 GLN A C 1
ATOM 699 O O . GLN A 1 88 ? -0.011 -6.551 -18.997 1.00 94.31 88 GLN A O 1
ATOM 704 N N . GLY A 1 89 ? 1.476 -8.017 -18.146 1.00 93.88 89 GLY A N 1
ATOM 705 C CA . GLY A 1 89 ? 2.187 -7.086 -17.273 1.00 93.88 89 GLY A CA 1
ATOM 706 C C . GLY A 1 89 ? 2.796 -5.910 -18.032 1.00 93.88 89 GLY A C 1
ATOM 707 O O . GLY A 1 89 ? 2.520 -4.760 -17.693 1.00 93.88 89 GLY A O 1
ATOM 708 N N . VAL A 1 90 ? 3.525 -6.178 -19.122 1.00 96.00 90 VAL A N 1
ATOM 709 C CA . VAL A 1 90 ? 4.129 -5.129 -19.968 1.00 96.00 90 VAL A CA 1
ATOM 710 C C . VAL A 1 90 ? 3.072 -4.273 -20.649 1.00 96.00 90 VAL A C 1
ATOM 712 O O . VAL A 1 90 ? 3.157 -3.046 -20.619 1.00 96.00 90 VAL A O 1
ATOM 715 N N . LYS A 1 91 ? 2.032 -4.897 -21.216 1.00 95.94 91 LYS A N 1
ATOM 716 C CA . LYS A 1 91 ? 0.908 -4.168 -21.822 1.00 95.94 91 LYS A CA 1
ATOM 717 C C . LYS A 1 91 ? 0.254 -3.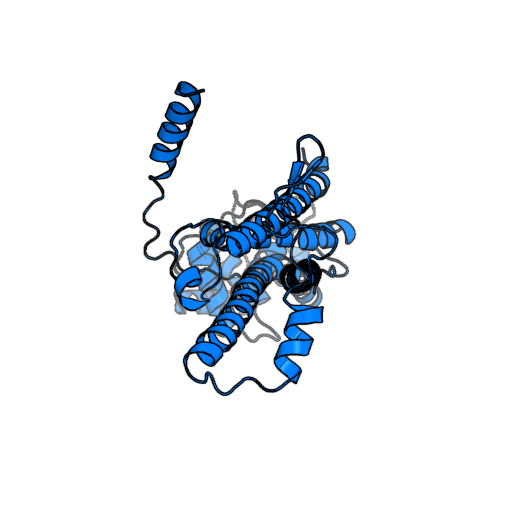229 -20.807 1.00 95.94 91 LYS A C 1
ATOM 719 O O . LYS A 1 91 ? 0.016 -2.060 -21.103 1.00 95.94 91 LYS A O 1
ATOM 724 N N . LYS A 1 92 ? 0.009 -3.722 -19.589 1.00 94.44 92 LYS A N 1
ATOM 725 C CA . LYS A 1 92 ? -0.576 -2.947 -18.489 1.00 94.44 92 LYS A CA 1
ATOM 726 C C . LYS A 1 92 ? 0.349 -1.805 -18.056 1.00 94.44 92 LYS A C 1
ATOM 728 O O . LYS A 1 92 ? -0.132 -0.684 -17.909 1.00 94.44 92 LYS A O 1
ATOM 733 N N . PHE A 1 93 ? 1.649 -2.067 -17.917 1.00 94.88 93 PHE A N 1
ATOM 734 C CA . PHE A 1 93 ? 2.665 -1.067 -17.584 1.00 94.88 93 PHE A CA 1
ATOM 735 C C . PHE A 1 93 ? 2.703 0.066 -18.614 1.00 94.88 93 PHE A C 1
ATOM 737 O O . PHE A 1 93 ? 2.623 1.232 -18.232 1.00 94.88 93 PHE A O 1
ATOM 744 N N . CYS A 1 94 ? 2.758 -0.262 -19.907 1.00 95.88 94 CYS A N 1
ATOM 745 C CA . CYS A 1 94 ? 2.832 0.732 -20.977 1.00 95.88 94 CYS A CA 1
ATOM 746 C C . CYS A 1 94 ? 1.561 1.561 -21.121 1.00 95.88 94 CYS A C 1
ATOM 748 O O . CYS A 1 94 ? 1.637 2.778 -21.299 1.00 95.88 94 CYS A O 1
ATOM 750 N N . ARG A 1 95 ? 0.397 0.934 -20.951 1.00 94.88 95 ARG A N 1
ATOM 751 C CA . ARG A 1 95 ? -0.880 1.641 -20.951 1.00 94.88 95 ARG A CA 1
ATOM 752 C C . ARG A 1 95 ? -0.978 2.639 -19.799 1.00 94.88 95 ARG A C 1
ATOM 754 O O . ARG A 1 95 ? -1.386 3.774 -20.008 1.00 94.88 95 ARG A O 1
ATOM 761 N N . ILE A 1 96 ? -0.615 2.218 -18.587 1.00 91.06 96 ILE A N 1
ATOM 762 C CA . ILE A 1 96 ? -0.821 3.013 -17.367 1.00 91.06 96 ILE A CA 1
ATOM 763 C C . ILE A 1 96 ? 0.229 4.115 -17.224 1.00 91.06 96 ILE A C 1
ATOM 765 O O . ILE A 1 96 ? -0.124 5.248 -16.922 1.00 91.06 96 ILE A O 1
ATOM 769 N N . ASN A 1 97 ? 1.505 3.795 -17.440 1.00 91.38 97 ASN A N 1
ATOM 770 C CA . ASN A 1 97 ? 2.601 4.739 -17.211 1.00 91.38 97 ASN A CA 1
ATOM 771 C C . ASN A 1 97 ? 2.971 5.543 -18.464 1.00 91.38 97 ASN A C 1
ATOM 773 O O . ASN A 1 97 ? 3.503 6.642 -18.346 1.00 91.38 97 ASN A O 1
ATOM 777 N N . GLY A 1 98 ? 2.739 4.987 -19.657 1.00 92.19 98 GLY A N 1
ATOM 778 C CA . GLY A 1 98 ? 3.122 5.600 -20.930 1.00 92.19 98 GLY A CA 1
ATOM 779 C C . GLY A 1 98 ? 1.951 6.056 -21.800 1.00 92.19 98 GLY A C 1
ATOM 780 O O . GLY A 1 98 ? 2.191 6.747 -22.786 1.00 92.19 98 GLY A O 1
ATOM 781 N N . GLY A 1 99 ? 0.708 5.671 -21.483 1.00 94.81 99 GLY A N 1
ATOM 782 C CA . GLY A 1 99 ? -0.448 5.913 -22.354 1.00 94.81 99 GLY A CA 1
ATOM 783 C C . GLY A 1 99 ? -0.385 5.156 -23.687 1.00 94.81 99 GLY A C 1
ATOM 784 O O . GLY A 1 99 ? -1.051 5.547 -24.640 1.00 94.81 99 GLY A O 1
ATOM 785 N N . VAL A 1 100 ? 0.435 4.101 -23.778 1.00 96.06 100 VAL A N 1
ATOM 786 C CA . VAL A 1 100 ? 0.679 3.345 -25.017 1.00 96.06 100 VAL A CA 1
ATOM 787 C C . VAL A 1 100 ? -0.021 1.993 -24.951 1.00 96.06 100 VAL A C 1
ATOM 789 O O . VAL A 1 100 ? 0.285 1.167 -24.090 1.00 96.06 100 VAL A O 1
ATOM 792 N N . GLU A 1 101 ? -0.920 1.738 -25.900 1.00 96.56 101 GLU A N 1
ATOM 793 C CA . GLU A 1 101 ? -1.558 0.432 -26.079 1.00 96.56 101 GLU A CA 1
ATOM 794 C C . GLU A 1 101 ? -0.693 -0.472 -26.964 1.00 96.56 101 GLU A C 1
ATOM 796 O O . GLU A 1 101 ? -0.441 -0.187 -28.136 1.00 96.56 101 GLU A O 1
ATOM 801 N N . LEU A 1 102 ? -0.224 -1.584 -26.399 1.00 96.38 102 LEU A N 1
ATOM 802 C CA . LEU A 1 102 ? 0.610 -2.550 -27.109 1.00 96.38 102 LEU A CA 1
ATOM 803 C C . LEU A 1 102 ? -0.240 -3.680 -27.710 1.00 96.38 102 LEU A C 1
ATOM 805 O O . LEU A 1 102 ? -0.945 -4.407 -26.999 1.00 96.38 102 LEU A O 1
ATOM 809 N N . THR A 1 103 ? -0.133 -3.872 -29.026 1.00 96.44 103 THR A N 1
ATOM 810 C CA . THR A 1 103 ? -0.765 -4.996 -29.731 1.00 96.44 103 THR A CA 1
ATOM 811 C C . THR A 1 103 ? 0.007 -6.295 -29.496 1.00 96.44 103 THR A C 1
ATOM 813 O O . THR A 1 103 ? 1.206 -6.289 -29.214 1.00 96.44 103 THR A O 1
ATOM 816 N N . GLN A 1 104 ? -0.681 -7.436 -29.608 1.00 94.44 104 GLN A N 1
ATOM 817 C CA . GLN A 1 104 ? -0.041 -8.749 -29.466 1.00 94.44 104 GLN A CA 1
ATOM 818 C C . GLN A 1 104 ? 1.040 -8.970 -30.536 1.00 94.44 104 GLN A C 1
ATOM 820 O O . GLN A 1 104 ? 2.101 -9.515 -30.247 1.00 94.44 104 GLN A O 1
ATOM 825 N N . GLU A 1 105 ? 0.783 -8.496 -31.754 1.00 96.00 105 GLU A N 1
ATOM 826 C CA . GLU A 1 105 ? 1.721 -8.547 -32.873 1.00 96.00 105 GLU A CA 1
ATOM 827 C C . GLU A 1 105 ? 3.013 -7.782 -32.568 1.00 96.00 105 GLU A C 1
ATOM 829 O O . GLU A 1 105 ? 4.103 -8.334 -32.712 1.00 96.00 105 GLU A O 1
ATOM 834 N N . ARG A 1 106 ? 2.907 -6.546 -32.058 1.00 96.25 106 ARG A N 1
ATOM 835 C CA . ARG A 1 106 ? 4.075 -5.725 -31.707 1.00 96.25 106 ARG A CA 1
ATOM 836 C C . ARG A 1 106 ? 4.937 -6.386 -30.634 1.00 96.25 106 ARG A C 1
ATOM 838 O O . ARG A 1 106 ? 6.159 -6.362 -30.740 1.00 96.25 106 ARG A O 1
ATOM 845 N N . VAL A 1 107 ? 4.310 -7.013 -29.635 1.00 96.38 107 VAL A N 1
ATOM 846 C CA . VAL A 1 107 ? 5.017 -7.807 -28.615 1.00 96.38 107 VAL A CA 1
ATOM 847 C C . VAL A 1 107 ? 5.754 -8.986 -29.256 1.00 96.38 107 VAL A C 1
ATOM 849 O O . VAL A 1 107 ? 6.919 -9.214 -28.947 1.00 96.38 107 VAL A O 1
ATOM 852 N N . GLY A 1 108 ? 5.113 -9.706 -30.182 1.00 95.69 108 GLY A N 1
ATOM 853 C CA . GLY A 1 108 ? 5.741 -10.822 -30.896 1.00 95.69 108 GLY A CA 1
ATOM 854 C C . GLY A 1 108 ? 6.912 -10.398 -31.792 1.00 95.69 108 GLY A C 1
ATOM 855 O O . GLY A 1 108 ? 7.912 -11.106 -31.874 1.00 95.69 108 GLY A O 1
ATOM 856 N N . ILE A 1 109 ? 6.822 -9.236 -32.446 1.00 96.56 109 ILE A N 1
ATOM 857 C CA . ILE A 1 109 ? 7.927 -8.653 -33.226 1.00 96.56 109 ILE A CA 1
ATOM 858 C C . ILE A 1 109 ? 9.094 -8.278 -32.306 1.00 96.56 109 ILE A C 1
ATOM 860 O O . ILE A 1 109 ? 10.230 -8.653 -32.583 1.00 96.56 109 ILE A O 1
ATOM 864 N N . ALA A 1 110 ? 8.817 -7.592 -31.195 1.00 97.00 110 ALA A N 1
ATOM 865 C CA . ALA A 1 110 ? 9.842 -7.191 -30.236 1.00 97.00 110 ALA A CA 1
ATOM 866 C C . ALA A 1 110 ? 10.561 -8.397 -29.616 1.00 97.00 110 ALA A C 1
ATOM 868 O O . ALA A 1 110 ? 11.783 -8.399 -29.508 1.00 97.00 110 ALA A O 1
ATOM 869 N N . TYR A 1 111 ? 9.818 -9.444 -29.248 1.00 96.06 111 TYR A N 1
ATOM 870 C CA . TYR A 1 111 ? 10.416 -10.634 -28.649 1.00 96.06 111 TYR A CA 1
ATOM 871 C C . TYR A 1 111 ? 11.281 -11.427 -29.637 1.00 96.06 111 TYR A C 1
ATOM 873 O O . TYR A 1 111 ? 12.360 -11.875 -29.268 1.00 96.06 111 TYR A O 1
ATOM 881 N N . ARG A 1 112 ? 10.869 -11.541 -30.909 1.00 95.75 112 ARG A N 1
ATOM 882 C CA . ARG A 1 112 ? 11.728 -12.130 -31.954 1.00 95.75 112 ARG A CA 1
ATOM 883 C C . ARG A 1 112 ? 13.014 -11.332 -32.140 1.00 95.75 112 ARG A C 1
ATOM 885 O O . ARG A 1 112 ? 14.089 -11.908 -32.120 1.00 95.75 112 ARG A O 1
ATOM 892 N N . ARG A 1 113 ? 12.909 -10.001 -32.195 1.00 95.50 113 ARG A N 1
ATOM 893 C CA . ARG A 1 113 ? 14.080 -9.119 -32.278 1.00 95.50 113 ARG A CA 1
ATOM 894 C C . ARG A 1 113 ? 15.053 -9.329 -31.115 1.00 95.50 113 ARG A C 1
ATOM 896 O O . ARG A 1 113 ? 16.253 -9.327 -31.336 1.00 95.50 113 ARG A O 1
ATOM 903 N N . TYR A 1 114 ? 14.551 -9.536 -29.897 1.00 94.88 114 TYR A N 1
ATOM 904 C CA . TYR A 1 114 ? 15.403 -9.887 -28.759 1.00 94.88 114 TYR A CA 1
ATOM 905 C C . TYR A 1 114 ? 16.172 -11.196 -28.994 1.00 94.88 114 TYR A C 1
ATOM 907 O O . TYR A 1 114 ? 17.378 -11.230 -28.786 1.00 94.88 114 TYR A O 1
ATOM 915 N N . ILE A 1 115 ? 15.495 -12.251 -29.454 1.00 93.50 115 ILE A N 1
ATOM 916 C CA . ILE A 1 115 ? 16.131 -13.550 -29.727 1.00 93.50 115 ILE A CA 1
ATOM 917 C C . ILE A 1 115 ? 17.210 -13.422 -30.812 1.00 93.50 115 ILE A C 1
ATOM 919 O O . ILE A 1 115 ? 18.271 -14.025 -30.688 1.00 93.50 115 ILE A O 1
ATOM 923 N N . ASP A 1 116 ? 16.946 -12.625 -31.847 1.00 93.50 116 ASP A N 1
ATOM 924 C CA . ASP A 1 116 ? 17.809 -12.540 -33.025 1.00 93.50 116 ASP A CA 1
ATOM 925 C C . ASP A 1 116 ? 19.010 -11.597 -32.837 1.00 93.50 116 ASP A C 1
ATOM 927 O O . ASP A 1 116 ? 20.045 -11.798 -33.470 1.00 93.50 116 ASP A O 1
ATOM 931 N N . SER A 1 117 ? 18.878 -10.540 -32.023 1.00 91.88 117 SER A N 1
ATOM 932 C CA . SER A 1 117 ? 19.837 -9.426 -32.020 1.00 91.88 117 SER A CA 1
ATOM 933 C C . SER A 1 117 ? 20.210 -8.876 -30.640 1.00 91.88 117 SER A C 1
ATOM 935 O O . SER A 1 117 ? 20.682 -7.743 -30.572 1.00 91.88 117 SER A O 1
ATOM 937 N N . ALA A 1 118 ? 19.955 -9.592 -29.539 1.00 89.06 118 ALA A N 1
ATOM 938 C CA . ALA A 1 118 ? 20.359 -9.114 -28.214 1.00 89.06 118 ALA A CA 1
ATOM 939 C C . ALA A 1 118 ? 21.882 -9.182 -28.015 1.00 89.06 118 ALA A C 1
ATOM 941 O O . ALA A 1 118 ? 22.494 -10.231 -28.219 1.00 89.06 118 ALA A O 1
ATOM 942 N N . THR A 1 119 ? 22.481 -8.081 -27.559 1.00 87.00 119 THR A N 1
ATOM 943 C CA . THR A 1 119 ? 23.921 -7.963 -27.278 1.00 87.00 119 THR A CA 1
ATOM 944 C C . THR A 1 119 ? 24.187 -7.860 -25.780 1.00 87.00 119 THR A C 1
ATOM 946 O O . THR A 1 119 ? 23.326 -7.442 -25.013 1.00 87.00 119 THR A O 1
ATOM 949 N N . ASP A 1 120 ? 25.362 -8.287 -25.314 1.00 80.44 120 ASP A N 1
ATOM 950 C CA . ASP A 1 120 ? 25.685 -8.234 -23.884 1.00 80.44 120 ASP A CA 1
ATOM 951 C C . ASP A 1 120 ? 25.700 -6.783 -23.377 1.00 80.44 120 ASP A C 1
ATOM 953 O O . ASP A 1 120 ? 26.440 -5.939 -23.890 1.00 80.44 120 ASP A O 1
ATOM 957 N N . ALA A 1 121 ? 24.902 -6.506 -22.341 1.00 70.50 121 ALA A N 1
ATOM 958 C CA . ALA A 1 121 ? 24.781 -5.181 -21.743 1.00 70.50 121 ALA A CA 1
ATOM 959 C C . ALA A 1 121 ? 26.133 -4.596 -21.284 1.00 70.50 121 ALA A C 1
ATOM 961 O O . ALA A 1 121 ? 26.329 -3.381 -21.321 1.00 70.50 121 ALA A O 1
ATOM 962 N N . SER A 1 122 ? 27.077 -5.451 -20.874 1.00 63.78 122 SER A N 1
ATOM 963 C CA . SER A 1 122 ? 28.422 -5.046 -20.442 1.00 63.78 122 SER A CA 1
ATOM 964 C C . SER A 1 122 ? 29.297 -4.509 -21.580 1.00 63.78 122 SER A C 1
ATOM 966 O O . SER A 1 122 ? 30.215 -3.729 -21.328 1.00 63.78 122 SER A O 1
ATOM 968 N N . LEU A 1 123 ? 28.997 -4.878 -22.829 1.00 55.94 123 LEU A N 1
ATOM 969 C CA . LEU A 1 123 ? 29.743 -4.458 -24.017 1.00 55.94 123 LEU A CA 1
ATOM 970 C C . LEU A 1 123 ? 29.211 -3.147 -24.612 1.00 55.94 123 LEU A C 1
ATOM 972 O O . LEU A 1 123 ? 29.943 -2.451 -25.312 1.00 55.94 123 LEU A O 1
ATOM 976 N N . THR A 1 124 ? 27.957 -2.789 -24.319 1.00 54.72 124 THR A N 1
ATOM 977 C CA . THR A 1 124 ? 27.285 -1.608 -24.885 1.00 54.72 124 THR A CA 1
ATOM 978 C C . THR A 1 124 ? 27.489 -0.314 -24.096 1.00 54.72 124 THR A C 1
ATOM 980 O O . THR A 1 124 ? 27.233 0.766 -24.629 1.00 54.72 124 THR A O 1
ATOM 983 N N . THR A 1 125 ? 27.962 -0.378 -22.847 1.00 53.69 125 THR A N 1
ATOM 984 C CA . THR A 1 125 ? 28.148 0.822 -22.014 1.00 53.69 125 THR A CA 1
ATOM 985 C C . THR A 1 125 ? 29.534 0.930 -21.410 1.00 53.69 125 THR A C 1
ATOM 987 O O . THR A 1 125 ? 29.886 0.206 -20.481 1.00 53.69 125 THR A O 1
ATOM 990 N N . THR A 1 126 ? 30.295 1.924 -21.865 1.00 52.03 126 THR A N 1
ATOM 991 C CA . THR A 1 126 ? 31.423 2.466 -21.107 1.00 52.03 126 THR A CA 1
ATOM 992 C C . THR A 1 126 ? 30.890 3.212 -19.878 1.00 52.03 126 THR A C 1
ATOM 994 O O . THR A 1 126 ? 30.022 4.082 -20.024 1.00 52.03 126 THR A O 1
ATOM 997 N N . PRO A 1 127 ? 31.397 2.931 -18.661 1.00 46.50 127 PRO A N 1
ATOM 998 C CA . PRO A 1 127 ? 31.017 3.678 -17.467 1.00 46.50 127 PRO A CA 1
ATOM 999 C C . PRO A 1 127 ? 31.233 5.185 -17.682 1.00 46.50 127 PRO A C 1
ATOM 1001 O O . PRO A 1 127 ? 32.352 5.624 -17.934 1.00 46.50 127 PRO A O 1
ATOM 1004 N N . GLY A 1 128 ? 30.159 5.977 -17.606 1.00 47.69 128 GLY A N 1
ATOM 1005 C CA . GLY A 1 128 ? 30.206 7.441 -17.729 1.00 47.69 128 GLY A CA 1
ATOM 1006 C C . GLY A 1 128 ? 29.745 8.035 -19.067 1.00 47.69 128 GLY A C 1
ATOM 1007 O O . GLY A 1 128 ? 29.606 9.255 -19.139 1.00 47.69 128 GLY A O 1
ATOM 1008 N N . VAL A 1 129 ? 29.437 7.229 -20.095 1.00 53.06 129 VAL A N 1
ATOM 1009 C CA . VAL A 1 129 ? 28.891 7.733 -21.373 1.00 53.06 129 VAL A CA 1
ATOM 1010 C C . VAL A 1 129 ? 27.435 7.292 -21.549 1.00 53.06 129 VAL A C 1
ATOM 1012 O O . VAL A 1 129 ? 27.129 6.115 -21.693 1.00 53.06 129 VAL A O 1
ATOM 1015 N N . SER A 1 130 ? 26.515 8.259 -21.554 1.00 57.84 130 SER A N 1
ATOM 1016 C CA . SER A 1 130 ? 25.083 8.048 -21.819 1.00 57.84 130 SER A CA 1
ATOM 1017 C C . SER A 1 130 ? 24.830 7.918 -23.330 1.00 57.84 130 SER A C 1
ATOM 1019 O O . SER A 1 130 ? 24.212 8.801 -23.930 1.00 57.84 130 SER A O 1
ATOM 1021 N N . ILE A 1 131 ? 25.316 6.847 -23.957 1.00 66.69 131 ILE A N 1
ATOM 1022 C CA . ILE A 1 131 ? 25.014 6.559 -25.367 1.00 66.69 131 ILE A CA 1
ATOM 1023 C C . ILE A 1 131 ? 23.599 5.980 -25.458 1.00 66.69 131 ILE A C 1
ATOM 1025 O O . ILE A 1 131 ? 23.195 5.164 -24.626 1.00 66.69 131 ILE A O 1
ATOM 1029 N N . ILE A 1 132 ? 22.827 6.447 -26.440 1.00 78.81 132 ILE A N 1
ATOM 1030 C CA . ILE A 1 132 ? 21.529 5.851 -26.753 1.00 78.81 132 ILE A CA 1
ATOM 1031 C C . ILE A 1 132 ? 21.785 4.525 -27.460 1.00 78.81 132 ILE A C 1
ATOM 1033 O O . ILE A 1 132 ? 22.494 4.490 -28.460 1.00 78.81 132 ILE A O 1
ATOM 1037 N N . VAL A 1 133 ? 21.223 3.448 -26.926 1.00 84.00 133 VAL A N 1
ATOM 1038 C CA . VAL A 1 133 ? 21.386 2.102 -27.473 1.00 84.00 133 VAL A CA 1
ATOM 1039 C C . VAL A 1 133 ? 20.276 1.824 -28.489 1.00 84.00 133 VAL A C 1
ATOM 1041 O O . VAL A 1 133 ? 19.088 1.963 -28.181 1.00 84.00 133 VAL A O 1
ATOM 1044 N N . ASP A 1 134 ? 20.670 1.393 -29.689 1.00 86.88 134 ASP A N 1
ATOM 1045 C CA . ASP A 1 134 ? 19.775 1.087 -30.818 1.00 86.88 134 ASP A CA 1
ATOM 1046 C C . ASP A 1 134 ? 19.549 -0.422 -31.037 1.00 86.88 134 ASP A C 1
ATOM 1048 O O . ASP A 1 134 ? 18.956 -0.850 -32.034 1.00 86.88 134 ASP A O 1
ATOM 1052 N N . GLU A 1 135 ? 19.947 -1.236 -30.064 1.00 90.06 135 GLU A N 1
ATOM 1053 C CA . GLU A 1 135 ? 19.826 -2.692 -30.066 1.00 90.06 135 GLU A CA 1
ATOM 1054 C C . GLU A 1 135 ? 19.303 -3.226 -28.720 1.00 90.06 135 GLU A C 1
ATOM 1056 O O . GLU A 1 135 ? 19.418 -2.548 -27.696 1.00 90.06 135 GLU A O 1
ATOM 1061 N N . PRO A 1 136 ? 18.646 -4.399 -28.693 1.00 92.62 136 PRO A N 1
ATOM 1062 C CA . PRO A 1 136 ? 18.251 -5.039 -27.445 1.00 92.62 136 PRO A CA 1
ATOM 1063 C C . PRO A 1 136 ? 19.470 -5.509 -26.644 1.00 92.62 136 PRO A C 1
ATOM 1065 O O . PRO A 1 136 ? 20.465 -5.929 -27.225 1.00 92.62 136 PRO A O 1
ATOM 1068 N N . ILE A 1 137 ? 19.355 -5.534 -25.317 1.00 91.12 137 ILE A N 1
ATOM 1069 C CA . ILE A 1 137 ? 20.434 -5.974 -24.426 1.00 91.12 137 ILE A CA 1
ATOM 1070 C C . ILE A 1 137 ? 20.109 -7.299 -23.735 1.00 91.12 137 ILE A C 1
ATOM 1072 O O . ILE A 1 137 ? 18.974 -7.556 -23.322 1.00 91.12 137 ILE A O 1
ATOM 1076 N N . LEU A 1 138 ? 21.135 -8.124 -23.566 1.00 89.88 138 LEU A N 1
ATOM 1077 C CA . LEU A 1 138 ? 21.151 -9.346 -22.784 1.00 89.88 138 LEU A CA 1
ATOM 1078 C C . LEU A 1 138 ? 21.575 -9.012 -21.352 1.00 89.88 138 LEU A C 1
ATOM 1080 O O . LEU A 1 138 ? 22.607 -8.384 -21.124 1.00 89.88 138 LEU A O 1
ATOM 1084 N N . LEU A 1 139 ? 20.764 -9.442 -20.387 1.00 88.94 139 LEU A N 1
ATOM 1085 C CA . LEU A 1 139 ? 21.007 -9.232 -18.962 1.00 88.94 139 LEU A CA 1
ATOM 1086 C C . LEU A 1 139 ? 21.419 -10.541 -18.293 1.00 88.94 139 LEU A C 1
ATOM 1088 O O . LEU A 1 139 ? 20.929 -11.616 -18.649 1.00 88.94 139 LEU A O 1
ATOM 1092 N N . SER A 1 140 ? 22.252 -10.440 -17.259 1.00 88.88 140 SER A N 1
ATOM 1093 C CA . SER A 1 140 ? 22.595 -11.584 -16.418 1.00 88.88 140 SER A CA 1
ATOM 1094 C C . SER A 1 140 ? 21.363 -12.113 -15.680 1.00 88.88 140 SER A C 1
ATOM 1096 O O . SER A 1 140 ? 20.668 -11.373 -14.978 1.00 88.88 140 SER A O 1
ATOM 1098 N N . SER A 1 141 ? 21.108 -13.420 -15.785 1.00 86.06 141 SER A N 1
ATOM 1099 C CA . SER A 1 141 ? 19.951 -14.057 -15.138 1.00 86.06 141 SER A CA 1
ATOM 1100 C C . SER A 1 141 ? 19.983 -13.928 -13.609 1.00 86.06 141 SER A C 1
ATOM 1102 O O . SER A 1 141 ? 18.942 -13.718 -12.987 1.00 86.06 141 SER A O 1
ATOM 1104 N N . SER A 1 142 ? 21.166 -14.005 -12.986 1.00 87.06 142 SER A N 1
ATOM 1105 C CA . SER A 1 142 ? 21.306 -13.873 -11.527 1.00 87.06 142 SER A CA 1
ATOM 1106 C C . SER A 1 142 ? 20.939 -12.469 -11.040 1.00 87.06 142 SER A C 1
ATOM 1108 O O . SER A 1 142 ? 20.257 -12.326 -10.022 1.00 87.06 142 SER A O 1
ATOM 1110 N N . GLU A 1 143 ? 21.315 -11.438 -11.797 1.00 89.25 143 GLU A N 1
ATOM 1111 C CA . GLU A 1 143 ? 20.945 -10.055 -11.507 1.00 89.25 143 GLU A CA 1
ATOM 1112 C C . GLU A 1 143 ? 19.446 -9.835 -11.714 1.00 89.25 143 GLU A C 1
ATOM 1114 O O . GLU A 1 143 ? 18.791 -9.288 -10.830 1.00 89.25 143 GLU A O 1
ATOM 1119 N N . VAL A 1 144 ? 18.858 -10.355 -12.798 1.00 91.19 144 VAL A N 1
ATOM 1120 C CA . VAL A 1 144 ? 17.402 -10.272 -13.032 1.00 91.19 144 VAL A CA 1
ATOM 1121 C C . VAL A 1 144 ? 16.615 -10.814 -11.832 1.00 91.19 144 VAL A C 1
ATOM 1123 O O . VAL A 1 144 ? 15.670 -10.175 -11.360 1.00 91.19 144 VAL A O 1
ATOM 1126 N N . HIS A 1 145 ? 17.022 -11.958 -11.272 1.00 91.69 145 HIS A N 1
ATOM 1127 C CA . HIS A 1 145 ? 16.391 -12.515 -10.071 1.00 91.69 145 HIS A CA 1
ATOM 1128 C C . HIS A 1 145 ? 16.534 -11.616 -8.838 1.00 91.69 145 HIS A C 1
ATOM 1130 O O . HIS A 1 145 ? 15.602 -11.513 -8.035 1.00 91.69 145 HIS A O 1
ATOM 1136 N N . LEU A 1 146 ? 17.681 -10.960 -8.669 1.00 93.12 146 LEU A N 1
ATOM 1137 C CA . LEU A 1 146 ? 17.913 -10.023 -7.575 1.00 93.12 146 LEU A CA 1
ATOM 1138 C C . LEU A 1 146 ? 17.020 -8.781 -7.696 1.00 93.12 146 LEU A C 1
ATOM 1140 O O . LEU A 1 146 ? 16.303 -8.463 -6.745 1.00 93.12 146 LEU A O 1
ATOM 1144 N N . TYR A 1 147 ? 16.987 -8.143 -8.870 1.00 93.06 147 TYR A N 1
ATOM 1145 C CA . TYR A 1 147 ? 16.115 -6.995 -9.141 1.00 93.06 147 TYR A CA 1
ATOM 1146 C C . TYR A 1 147 ? 14.641 -7.355 -8.946 1.00 93.06 147 TYR A C 1
ATOM 1148 O O . TYR A 1 147 ? 13.896 -6.586 -8.336 1.00 93.06 147 TYR A O 1
ATOM 1156 N N . ARG A 1 148 ? 14.215 -8.543 -9.396 1.00 92.62 148 ARG A N 1
ATOM 1157 C CA . ARG A 1 148 ? 12.836 -9.017 -9.219 1.00 92.62 148 ARG A CA 1
ATOM 1158 C C . ARG A 1 148 ? 12.467 -9.161 -7.745 1.00 92.62 148 ARG A C 1
ATOM 1160 O O . ARG A 1 148 ? 11.456 -8.599 -7.337 1.00 92.62 148 ARG A O 1
ATOM 1167 N N . ARG A 1 149 ? 13.299 -9.830 -6.937 1.00 93.69 149 ARG A N 1
ATOM 1168 C CA . ARG A 1 149 ? 13.063 -9.977 -5.486 1.00 93.69 149 ARG A CA 1
ATOM 1169 C C . ARG A 1 149 ? 13.025 -8.628 -4.767 1.00 93.69 149 ARG A C 1
ATOM 1171 O O . ARG A 1 149 ? 12.182 -8.421 -3.897 1.00 93.69 149 ARG A O 1
ATOM 1178 N N . ALA A 1 150 ? 13.911 -7.704 -5.135 1.00 93.88 150 ALA A N 1
ATOM 1179 C CA . ALA A 1 150 ? 13.935 -6.363 -4.558 1.00 93.88 150 ALA A CA 1
ATOM 1180 C C . ALA A 1 150 ? 12.655 -5.580 -4.894 1.00 93.88 150 ALA A C 1
ATOM 1182 O O . ALA A 1 150 ? 12.028 -5.010 -4.005 1.00 93.88 150 ALA A O 1
ATOM 1183 N N . TYR A 1 151 ? 12.195 -5.627 -6.147 1.00 94.12 151 TYR A N 1
ATOM 1184 C CA . TYR A 1 151 ? 10.944 -4.986 -6.565 1.00 94.12 151 TYR A CA 1
ATOM 1185 C C . TYR A 1 151 ? 9.689 -5.660 -6.003 1.00 94.12 151 TYR A C 1
ATOM 1187 O O . TYR A 1 151 ? 8.705 -4.974 -5.726 1.00 94.12 151 TYR A O 1
ATOM 1195 N N . GLU A 1 152 ? 9.710 -6.977 -5.804 1.00 93.62 152 GLU A N 1
ATOM 1196 C CA . GLU A 1 152 ? 8.659 -7.697 -5.083 1.00 93.62 152 GLU A CA 1
ATOM 1197 C C . GLU A 1 152 ? 8.540 -7.196 -3.645 1.00 93.62 152 GLU A C 1
ATOM 1199 O O . GLU A 1 152 ? 7.428 -6.963 -3.181 1.00 93.62 152 GLU A O 1
ATOM 1204 N N . LYS A 1 153 ? 9.660 -6.944 -2.957 1.00 93.31 153 LYS A N 1
ATOM 1205 C CA . LYS A 1 153 ? 9.626 -6.298 -1.640 1.00 93.31 153 LYS A CA 1
ATOM 1206 C C . LYS A 1 153 ? 9.188 -4.843 -1.727 1.00 93.31 153 LYS A C 1
ATOM 1208 O O . LYS A 1 153 ? 8.298 -4.449 -0.985 1.00 93.31 153 LYS A O 1
ATOM 1213 N N . TYR A 1 154 ? 9.738 -4.060 -2.648 1.00 92.69 154 TYR A N 1
ATOM 1214 C CA . TYR A 1 154 ? 9.433 -2.637 -2.751 1.00 92.69 154 TYR A CA 1
ATOM 1215 C C . TYR A 1 154 ? 7.985 -2.355 -3.171 1.00 92.69 154 TYR A C 1
ATOM 1217 O O . TYR A 1 154 ? 7.220 -1.776 -2.403 1.00 92.69 154 TYR A O 1
ATOM 1225 N N . LEU A 1 155 ? 7.580 -2.777 -4.370 1.00 93.00 155 LEU A N 1
ATOM 1226 C CA . LEU A 1 155 ? 6.234 -2.525 -4.887 1.00 93.00 155 LEU A CA 1
ATOM 1227 C C . LEU A 1 155 ? 5.189 -3.466 -4.282 1.00 93.00 155 LEU A C 1
ATOM 1229 O O . LEU A 1 155 ? 4.048 -3.053 -4.068 1.00 93.00 155 LEU A O 1
ATOM 1233 N N . GLY A 1 156 ? 5.566 -4.707 -3.962 1.00 93.06 156 GLY A N 1
ATOM 1234 C CA . GLY A 1 156 ? 4.661 -5.634 -3.283 1.00 93.06 156 GLY A CA 1
ATOM 1235 C C . GLY A 1 156 ? 4.283 -5.157 -1.884 1.00 93.06 156 GLY A C 1
ATOM 1236 O O . GLY A 1 156 ? 3.144 -5.360 -1.482 1.00 93.06 156 GLY A O 1
ATOM 1237 N N . ASN A 1 157 ? 5.152 -4.411 -1.186 1.00 93.31 157 ASN A N 1
ATOM 1238 C CA . ASN A 1 157 ? 4.808 -3.796 0.099 1.00 93.31 157 ASN A CA 1
ATOM 1239 C C . ASN A 1 157 ? 3.590 -2.859 0.008 1.00 93.31 157 ASN A C 1
ATOM 1241 O O . ASN A 1 157 ? 2.788 -2.813 0.941 1.00 93.31 157 ASN A O 1
ATOM 1245 N N . PHE A 1 158 ? 3.407 -2.143 -1.107 1.00 91.38 158 PHE A N 1
ATOM 1246 C CA . PHE A 1 158 ? 2.228 -1.293 -1.317 1.00 91.38 158 PHE A CA 1
ATOM 1247 C C . PHE A 1 158 ? 0.958 -2.120 -1.526 1.00 91.38 158 PHE A C 1
ATOM 1249 O O . PHE A 1 158 ? -0.060 -1.846 -0.887 1.00 91.38 158 PHE A O 1
ATOM 1256 N N . ASP A 1 159 ? 1.019 -3.142 -2.381 1.00 91.69 159 ASP A N 1
ATOM 1257 C CA . ASP A 1 159 ? -0.114 -4.039 -2.629 1.00 91.69 159 ASP A CA 1
ATOM 1258 C C . ASP A 1 159 ? -0.519 -4.777 -1.338 1.00 91.69 159 ASP A C 1
ATOM 1260 O O . ASP A 1 159 ? -1.697 -4.789 -0.972 1.00 91.69 159 ASP A O 1
ATOM 1264 N N . ASP A 1 160 ? 0.454 -5.323 -0.606 1.00 91.50 160 ASP A N 1
ATOM 1265 C CA . ASP A 1 160 ? 0.263 -5.978 0.691 1.00 91.50 160 ASP A CA 1
ATOM 1266 C C . ASP A 1 160 ? -0.365 -5.028 1.714 1.00 91.50 160 ASP A C 1
ATOM 1268 O O . ASP A 1 160 ? -1.299 -5.406 2.419 1.00 91.50 160 ASP A O 1
ATOM 1272 N N . SER A 1 161 ? 0.079 -3.769 1.764 1.00 91.50 161 SER A N 1
ATOM 1273 C CA . SER A 1 161 ? -0.485 -2.762 2.671 1.00 91.50 161 SER A CA 1
ATOM 1274 C C . SER A 1 161 ? -1.972 -2.509 2.416 1.00 91.50 161 SER A C 1
ATOM 1276 O O . SER A 1 161 ? -2.733 -2.309 3.365 1.00 91.50 161 SER A O 1
ATOM 1278 N N . ILE A 1 162 ? -2.415 -2.554 1.154 1.00 89.06 162 ILE A N 1
ATOM 1279 C CA . ILE A 1 162 ? -3.840 -2.451 0.809 1.00 89.06 162 ILE A CA 1
ATOM 1280 C C . ILE A 1 162 ? -4.595 -3.684 1.325 1.00 89.06 162 ILE A C 1
ATOM 1282 O O . ILE A 1 162 ? -5.654 -3.536 1.941 1.00 89.06 162 ILE A O 1
ATOM 1286 N N . TYR A 1 163 ? -4.046 -4.891 1.152 1.00 89.25 163 TYR A N 1
ATOM 1287 C CA . TYR A 1 163 ? -4.638 -6.121 1.696 1.00 89.25 163 TYR A CA 1
ATOM 1288 C C . TYR A 1 163 ? -4.719 -6.109 3.221 1.00 89.25 163 TYR A C 1
ATOM 1290 O O . TYR A 1 163 ? -5.764 -6.426 3.790 1.00 89.25 163 TYR A O 1
ATOM 1298 N N . TYR A 1 164 ? -3.665 -5.676 3.900 1.00 90.06 164 TYR A N 1
ATOM 1299 C CA . TYR A 1 164 ? -3.670 -5.494 5.348 1.00 90.06 164 TYR A CA 1
ATOM 1300 C C . TYR A 1 164 ? -4.708 -4.454 5.780 1.00 90.06 164 TYR A C 1
ATOM 1302 O O . TYR A 1 164 ? -5.424 -4.671 6.757 1.00 90.06 164 TYR A O 1
ATOM 1310 N N . GLY A 1 165 ? -4.889 -3.388 4.995 1.00 86.69 165 GLY A N 1
ATOM 1311 C CA . GLY A 1 165 ? -6.000 -2.449 5.139 1.00 86.69 165 GLY A CA 1
ATOM 1312 C C . GLY A 1 165 ? -7.370 -3.138 5.143 1.00 86.69 165 GLY A C 1
ATOM 1313 O O . GLY A 1 165 ? -8.208 -2.839 5.991 1.00 86.69 165 GLY A O 1
ATOM 1314 N N . THR A 1 166 ? -7.594 -4.129 4.273 1.00 88.62 166 THR A N 1
ATOM 1315 C CA . THR A 1 166 ? -8.856 -4.895 4.273 1.00 88.62 166 THR A CA 1
ATOM 1316 C C . THR A 1 166 ? -9.042 -5.756 5.526 1.00 88.62 166 THR A C 1
ATOM 1318 O O . THR A 1 166 ? -10.167 -5.885 6.013 1.00 88.62 166 THR A O 1
ATOM 1321 N N . ALA A 1 167 ? -7.959 -6.282 6.112 1.00 92.50 167 ALA A N 1
ATOM 1322 C CA . ALA A 1 167 ? -8.019 -7.060 7.352 1.00 92.50 167 ALA A CA 1
ATOM 1323 C C . ALA A 1 167 ? -8.510 -6.220 8.546 1.00 92.50 167 ALA A C 1
ATOM 1325 O O . ALA A 1 167 ? -9.210 -6.737 9.417 1.00 92.50 167 ALA A O 1
ATOM 1326 N N . ILE A 1 168 ? -8.220 -4.914 8.557 1.00 94.75 168 ILE A N 1
ATOM 1327 C CA . ILE A 1 168 ? -8.739 -3.965 9.557 1.00 94.75 168 ILE A CA 1
ATOM 1328 C C . ILE A 1 168 ? -10.267 -3.912 9.503 1.00 94.75 168 ILE A C 1
ATOM 1330 O O . ILE A 1 168 ? -10.932 -3.994 10.538 1.00 94.75 168 ILE A O 1
ATOM 1334 N N . TYR A 1 169 ? -10.837 -3.804 8.302 1.00 94.88 169 TYR A N 1
ATOM 1335 C CA . TYR A 1 169 ? -12.287 -3.817 8.136 1.00 94.88 169 TYR A CA 1
ATOM 1336 C C . TYR A 1 169 ? -12.874 -5.178 8.500 1.00 94.88 169 TYR A C 1
ATOM 1338 O O . TYR A 1 169 ? -13.867 -5.222 9.219 1.00 94.88 169 TYR A O 1
ATOM 1346 N N . GLY A 1 170 ? -12.224 -6.276 8.101 1.00 95.19 170 GLY A N 1
ATOM 1347 C CA . GLY A 1 170 ? -12.623 -7.630 8.490 1.00 95.19 170 GLY A CA 1
ATOM 1348 C C . GLY A 1 170 ? -12.703 -7.810 10.010 1.00 95.19 170 GLY A C 1
ATOM 1349 O O . GLY A 1 170 ? -13.709 -8.306 10.518 1.00 95.19 170 GLY A O 1
ATOM 1350 N N . TYR A 1 171 ? -11.699 -7.325 10.746 1.00 96.81 171 TYR A N 1
ATOM 1351 C CA . TYR A 1 171 ? -11.697 -7.322 12.209 1.00 96.81 171 TYR A CA 1
ATOM 1352 C C . TYR A 1 171 ? -12.930 -6.606 12.781 1.00 96.81 171 TYR A C 1
ATOM 1354 O O . TYR A 1 171 ? -13.669 -7.177 13.587 1.00 96.81 171 TYR A O 1
ATOM 1362 N N . TRP A 1 172 ? -13.192 -5.372 12.340 1.00 96.31 172 TRP A N 1
ATOM 1363 C CA . TRP A 1 172 ? -14.328 -4.597 12.842 1.00 96.31 172 TRP A CA 1
ATOM 1364 C C . TRP A 1 172 ? -15.670 -5.198 12.440 1.00 96.31 172 TRP A C 1
ATOM 1366 O O . TRP A 1 172 ? -16.589 -5.216 13.256 1.00 96.31 172 TRP A O 1
ATOM 1376 N N . THR A 1 173 ? -15.781 -5.753 11.235 1.00 95.19 173 THR A N 1
ATOM 1377 C CA . THR A 1 173 ? -16.968 -6.490 10.802 1.00 95.19 173 THR A CA 1
ATOM 1378 C C . THR A 1 173 ? -17.243 -7.666 11.731 1.00 95.19 173 THR A C 1
ATOM 1380 O O . THR A 1 173 ? -18.363 -7.786 12.217 1.00 95.19 173 THR A O 1
ATOM 1383 N N . ILE A 1 174 ? -16.239 -8.483 12.065 1.00 95.81 174 ILE A N 1
ATOM 1384 C CA . ILE A 1 174 ? -16.403 -9.606 13.003 1.00 95.81 174 ILE A CA 1
ATOM 1385 C C . ILE A 1 174 ? -16.848 -9.104 14.382 1.00 95.81 174 ILE A C 1
ATOM 1387 O O . ILE A 1 174 ? -17.820 -9.617 14.936 1.00 95.81 174 ILE A O 1
ATOM 1391 N N . VAL A 1 175 ? -16.194 -8.074 14.926 1.00 95.81 175 VAL A N 1
ATOM 1392 C CA . VAL A 1 175 ? -16.549 -7.500 16.236 1.00 95.81 175 VAL A CA 1
ATOM 1393 C C . VAL A 1 175 ? -17.997 -7.000 16.261 1.00 95.81 175 VAL A C 1
ATOM 1395 O O . VAL A 1 175 ? -18.739 -7.298 17.199 1.00 95.81 175 VAL A O 1
ATOM 1398 N N . LEU A 1 176 ? -18.416 -6.256 15.234 1.00 94.56 176 LEU A N 1
ATOM 1399 C CA . LEU A 1 176 ? -19.763 -5.689 15.142 1.00 94.56 176 LEU A CA 1
ATOM 1400 C C . LEU A 1 176 ? -20.821 -6.773 14.883 1.00 94.56 176 LEU A C 1
ATOM 1402 O O . LEU A 1 176 ? -21.911 -6.701 15.451 1.00 94.56 176 LEU A O 1
ATOM 1406 N N . LEU A 1 177 ? -20.505 -7.807 14.098 1.00 93.44 177 LEU A N 1
ATOM 1407 C CA . LEU A 1 177 ? -21.391 -8.955 13.886 1.00 93.44 177 LEU A CA 1
ATOM 1408 C C . LEU A 1 177 ? -21.585 -9.760 15.172 1.00 93.44 177 LEU A C 1
ATOM 1410 O O . LEU A 1 177 ? -22.722 -10.036 15.545 1.00 93.44 177 LEU A O 1
ATOM 1414 N N . LEU A 1 178 ? -20.510 -10.078 15.899 1.00 90.44 178 LEU A N 1
ATOM 1415 C CA . LEU A 1 178 ? -20.605 -10.764 17.193 1.00 90.44 178 LEU A CA 1
ATOM 1416 C C . LEU A 1 178 ? -21.424 -9.945 18.195 1.00 90.44 178 LEU A C 1
ATOM 1418 O O . LEU A 1 178 ? -22.271 -10.485 18.907 1.00 90.44 178 LEU A O 1
ATOM 1422 N N . ALA A 1 179 ? -21.222 -8.627 18.219 1.00 90.75 179 ALA A N 1
ATOM 1423 C CA . ALA A 1 179 ? -22.018 -7.721 19.033 1.00 90.75 179 ALA A CA 1
ATOM 1424 C C . ALA A 1 179 ? -23.511 -7.764 18.678 1.00 90.75 179 ALA A C 1
ATOM 1426 O O . ALA A 1 179 ? -24.351 -7.816 19.579 1.00 90.75 179 ALA A O 1
ATOM 1427 N N . ALA A 1 180 ? -23.836 -7.762 17.383 1.00 90.81 180 ALA A N 1
ATOM 1428 C CA . ALA A 1 180 ? -25.203 -7.870 16.897 1.00 90.81 180 ALA A CA 1
ATOM 1429 C C . ALA A 1 180 ? -25.828 -9.211 17.302 1.00 90.81 180 ALA A C 1
ATOM 1431 O O . ALA A 1 180 ? -26.876 -9.216 17.943 1.00 90.81 180 ALA A O 1
ATOM 1432 N N . VAL A 1 181 ? -25.156 -10.335 17.035 1.00 88.06 181 VAL A N 1
ATOM 1433 C CA . VAL A 1 181 ? -25.640 -11.682 17.387 1.00 88.06 181 VAL A CA 1
ATOM 1434 C C . VAL A 1 181 ? -25.930 -11.789 18.884 1.00 88.06 181 VAL A C 1
ATOM 1436 O O . VAL A 1 181 ? -27.013 -12.222 19.272 1.00 88.06 181 VAL A O 1
ATOM 1439 N N . VAL A 1 182 ? -25.016 -11.326 19.741 1.00 86.19 182 VAL A N 1
ATOM 1440 C CA . VAL A 1 182 ? -25.204 -11.377 21.200 1.00 86.19 182 VAL A CA 1
ATOM 1441 C C . VAL A 1 182 ? -26.370 -10.496 21.660 1.00 86.19 182 VAL A C 1
ATOM 1443 O O . VAL A 1 182 ? -27.113 -10.884 22.562 1.00 86.19 182 VAL A O 1
ATOM 1446 N N . ASN A 1 183 ? -26.547 -9.305 21.084 1.00 87.00 183 ASN A N 1
ATOM 1447 C CA . ASN A 1 183 ? -27.570 -8.362 21.541 1.00 87.00 183 ASN A CA 1
ATOM 1448 C C . ASN A 1 183 ? -28.967 -8.653 20.978 1.00 87.00 183 ASN A C 1
ATOM 1450 O O . ASN A 1 183 ? -29.954 -8.468 21.691 1.00 87.00 183 ASN A O 1
ATOM 1454 N N . TRP A 1 184 ? -29.064 -9.131 19.739 1.00 86.62 184 TRP A N 1
ATOM 1455 C CA . TRP A 1 184 ? -30.322 -9.594 19.152 1.00 86.62 184 TRP A CA 1
ATOM 1456 C C . TRP A 1 184 ? -30.725 -10.968 19.685 1.00 86.62 184 TRP A C 1
ATOM 1458 O O . TRP A 1 184 ? -31.898 -11.166 19.986 1.00 86.62 184 TRP A O 1
ATOM 1468 N N . GLY A 1 185 ? -29.771 -11.874 19.923 1.00 83.81 185 GLY A N 1
ATOM 1469 C CA . GLY A 1 185 ? -30.039 -13.176 20.540 1.00 83.81 185 GLY A CA 1
ATOM 1470 C C . GLY A 1 185 ? -30.706 -13.052 21.911 1.00 83.81 185 GLY A C 1
ATOM 1471 O O . GLY A 1 185 ? -31.677 -13.748 22.181 1.00 83.81 185 GLY A O 1
ATOM 1472 N N . LYS A 1 186 ? -30.279 -12.084 22.736 1.00 79.19 186 LYS A N 1
ATOM 1473 C CA . LYS A 1 186 ? -30.935 -11.768 24.021 1.00 79.19 186 LYS A CA 1
ATOM 1474 C C . LYS A 1 186 ? -32.374 -11.264 23.879 1.00 79.19 186 LYS A C 1
ATOM 1476 O O . LYS A 1 186 ? -33.156 -11.430 24.806 1.00 79.19 186 LYS A O 1
ATOM 1481 N N . LEU A 1 187 ? -32.700 -10.597 22.770 1.00 82.38 187 LEU A N 1
ATOM 1482 C CA . LEU A 1 187 ? -34.049 -10.093 22.509 1.00 82.38 187 LEU A CA 1
ATOM 1483 C C . LEU A 1 187 ? -34.972 -11.219 22.033 1.00 82.38 187 LEU A C 1
ATOM 1485 O O . LEU A 1 187 ? -36.108 -11.306 22.482 1.00 82.38 187 LEU A O 1
ATOM 1489 N N . ILE A 1 188 ? -34.478 -12.048 21.114 1.00 85.75 188 ILE A N 1
ATOM 1490 C CA . ILE A 1 188 ? -35.258 -13.098 20.450 1.00 85.75 188 ILE A CA 1
ATOM 1491 C C . ILE A 1 188 ? -35.436 -14.312 21.371 1.00 85.75 188 ILE A C 1
ATOM 1493 O O . ILE A 1 188 ? -36.504 -14.915 21.393 1.00 85.75 188 ILE A O 1
ATOM 1497 N N . PHE A 1 189 ? -34.420 -14.641 22.173 1.00 82.31 189 PHE A N 1
ATOM 1498 C CA . PHE A 1 189 ? -34.425 -15.781 23.089 1.00 82.31 189 PHE A CA 1
ATOM 1499 C C . PHE A 1 189 ? -34.248 -15.306 24.541 1.00 82.31 189 PHE A C 1
ATOM 1501 O O . PHE A 1 189 ? -33.172 -15.467 25.119 1.00 82.31 189 PHE A O 1
ATOM 1508 N N . PRO A 1 190 ? -35.283 -14.720 25.173 1.00 70.00 190 PRO A N 1
ATOM 1509 C CA . PRO A 1 190 ? -35.184 -14.191 26.537 1.00 70.00 190 PRO A CA 1
ATOM 1510 C C . PRO A 1 190 ? -34.895 -15.273 27.594 1.00 70.00 190 PRO A C 1
ATOM 1512 O O . PRO A 1 190 ? -34.331 -14.974 28.645 1.00 70.00 190 PRO A O 1
ATOM 1515 N N . THR A 1 191 ? -35.213 -16.541 27.306 1.00 68.25 191 THR A N 1
ATOM 1516 C CA . THR A 1 191 ? -34.882 -17.710 28.141 1.00 68.25 191 THR A CA 1
ATOM 1517 C C . THR A 1 191 ? -33.434 -18.185 27.979 1.00 68.25 191 THR A C 1
ATOM 1519 O O . THR A 1 191 ? -32.964 -18.987 28.785 1.00 68.25 191 THR A O 1
ATOM 1522 N N . TRP A 1 192 ? -32.679 -17.648 27.009 1.00 58.75 192 TRP A N 1
ATOM 1523 C CA . TRP A 1 192 ? -31.229 -17.830 26.877 1.00 58.75 192 TRP A CA 1
ATOM 1524 C C . TRP A 1 192 ? -30.492 -16.976 27.922 1.00 58.75 192 TRP A C 1
ATOM 1526 O O . TRP A 1 192 ? -29.699 -16.082 27.626 1.00 58.75 192 TRP A O 1
ATOM 1536 N N . SER A 1 193 ? -30.749 -17.260 29.194 1.00 59.97 193 SER A N 1
ATOM 1537 C CA . SER A 1 193 ? -30.032 -16.697 30.332 1.00 59.97 193 SER A CA 1
ATOM 1538 C C . SER A 1 193 ? -29.598 -17.828 31.254 1.00 59.97 193 SER A C 1
ATOM 1540 O O . SER A 1 193 ? -30.118 -18.004 32.354 1.00 59.97 193 SER A O 1
ATOM 1542 N N . ASN A 1 194 ? -28.584 -18.570 30.814 1.00 52.72 194 ASN A N 1
ATOM 1543 C CA . ASN A 1 194 ? -27.891 -19.530 31.661 1.00 52.72 194 ASN A CA 1
ATOM 1544 C C . ASN A 1 194 ? -26.727 -18.827 32.376 1.00 52.72 194 ASN A C 1
ATOM 1546 O O . ASN A 1 194 ? -25.972 -18.066 31.765 1.00 52.72 194 ASN A O 1
ATOM 1550 N N . SER A 1 195 ? -26.624 -19.074 33.684 1.00 55.22 195 SER A N 1
ATOM 1551 C CA . SER A 1 195 ? -25.680 -18.547 34.691 1.00 55.22 195 SER A CA 1
ATOM 1552 C C . SER A 1 195 ? -24.302 -18.063 34.178 1.00 55.22 195 SER A C 1
ATOM 1554 O O . SER A 1 195 ? -23.813 -17.005 34.582 1.00 55.22 195 SER A O 1
ATOM 1556 N N . SER A 1 196 ? -23.705 -18.765 33.213 1.00 56.06 196 SER A N 1
ATOM 1557 C CA . SER A 1 196 ? -22.414 -18.458 32.581 1.00 56.06 196 SER A CA 1
ATOM 1558 C C . SER A 1 196 ? -22.339 -17.073 31.911 1.00 56.06 196 SER A C 1
ATOM 1560 O O . SER A 1 196 ? -21.333 -16.374 32.039 1.00 56.06 196 SER A O 1
ATOM 1562 N N . LEU A 1 197 ? -23.413 -16.608 31.260 1.00 56.72 197 LEU A N 1
ATOM 1563 C CA . LEU A 1 197 ? -23.471 -15.272 30.636 1.00 56.72 197 LEU A CA 1
ATOM 1564 C C . LEU A 1 197 ? -23.431 -14.145 31.675 1.00 56.72 197 LEU A C 1
ATOM 1566 O O . LEU A 1 197 ? -22.907 -13.066 31.402 1.00 56.72 197 LEU A O 1
ATOM 1570 N N . ARG A 1 198 ? -23.948 -14.398 32.880 1.00 59.22 198 ARG A N 1
ATOM 1571 C CA . ARG A 1 198 ? -23.981 -13.444 33.995 1.00 59.22 198 ARG A CA 1
ATOM 1572 C C . ARG A 1 198 ? -22.596 -13.294 34.635 1.00 59.22 198 ARG A C 1
ATOM 1574 O O . ARG A 1 198 ? -22.201 -12.187 34.997 1.00 59.22 198 ARG A O 1
ATOM 1581 N N . ILE A 1 199 ? -21.823 -14.381 34.685 1.00 57.72 199 ILE A N 1
ATOM 1582 C CA . ILE A 1 199 ? -20.424 -14.391 35.140 1.00 57.72 199 ILE A CA 1
ATOM 1583 C C . ILE A 1 199 ? -19.526 -13.636 34.151 1.00 57.72 199 ILE A C 1
ATOM 1585 O O . ILE A 1 199 ? -18.755 -12.771 34.574 1.00 57.72 199 ILE A O 1
ATOM 1589 N N . ILE A 1 200 ? -19.674 -13.885 32.845 1.00 57.72 200 ILE A N 1
ATOM 1590 C CA . ILE A 1 200 ? -18.946 -13.156 31.790 1.00 57.72 200 ILE A CA 1
ATOM 1591 C C . ILE A 1 200 ? -19.334 -11.671 31.799 1.00 57.72 200 ILE A C 1
ATOM 1593 O O . ILE A 1 200 ? -18.472 -10.795 31.714 1.00 57.72 200 ILE A O 1
ATOM 1597 N N . GLN A 1 201 ? -20.621 -11.356 31.978 1.00 59.69 201 GLN A N 1
ATOM 1598 C CA . GLN A 1 201 ? -21.068 -9.970 32.110 1.00 59.69 201 GLN A CA 1
ATOM 1599 C C . GLN A 1 201 ? -20.421 -9.269 33.307 1.00 59.69 201 GLN A C 1
ATOM 1601 O O . GLN A 1 201 ? -19.896 -8.168 33.148 1.00 59.69 201 GLN A O 1
ATOM 1606 N N . LYS A 1 202 ? -20.403 -9.922 34.474 1.00 57.28 202 LYS A N 1
ATOM 1607 C CA . LYS A 1 202 ? -19.840 -9.379 35.716 1.00 57.28 202 LYS A CA 1
ATOM 1608 C C . LYS A 1 202 ? -18.328 -9.148 35.641 1.00 57.28 202 LYS A C 1
ATOM 1610 O O . LYS A 1 202 ? -17.866 -8.142 36.164 1.00 57.28 202 LYS A O 1
ATOM 1615 N N . HIS A 1 203 ? -17.565 -10.034 34.998 1.00 58.88 203 HIS A N 1
ATOM 1616 C CA . HIS A 1 203 ? -16.095 -9.978 35.043 1.00 58.88 203 HIS A CA 1
ATOM 1617 C C . HIS A 1 203 ? -15.445 -9.362 33.794 1.00 58.88 203 HIS A C 1
ATOM 1619 O O . HIS A 1 203 ? -14.383 -8.744 33.915 1.00 58.88 203 HIS A O 1
ATOM 1625 N N . VAL A 1 204 ? -16.088 -9.476 32.624 1.00 56.84 204 VAL A N 1
ATOM 1626 C CA . VAL A 1 204 ? -15.520 -9.082 31.320 1.00 56.84 204 VAL A CA 1
ATOM 1627 C C . VAL A 1 204 ? -16.256 -7.889 30.701 1.00 56.84 204 VAL A C 1
ATOM 1629 O O . VAL A 1 204 ? -15.618 -6.947 30.242 1.00 56.84 204 VAL A O 1
ATOM 1632 N N . ILE A 1 205 ? -17.595 -7.883 30.700 1.00 55.78 205 ILE A N 1
ATOM 1633 C CA . ILE A 1 205 ? -18.380 -6.891 29.931 1.00 55.78 205 ILE A CA 1
ATOM 1634 C C . ILE A 1 205 ? -18.650 -5.606 30.725 1.00 55.78 205 ILE A C 1
ATOM 1636 O O . ILE A 1 205 ? -18.684 -4.509 30.161 1.00 55.78 205 ILE A O 1
ATOM 1640 N N . LEU A 1 206 ? -18.891 -5.723 32.032 1.00 57.66 206 LEU A N 1
ATOM 1641 C CA . LEU A 1 206 ? -19.422 -4.628 32.838 1.00 57.66 206 LEU A CA 1
ATOM 1642 C C . LEU A 1 206 ? -18.411 -3.804 33.647 1.00 57.66 206 LEU A C 1
ATOM 1644 O O . LEU A 1 206 ? -18.728 -2.641 33.859 1.00 57.66 206 LEU A O 1
ATOM 1648 N N . PRO A 1 207 ? -17.243 -4.272 34.101 1.00 56.94 207 PRO A N 1
ATOM 1649 C CA . PRO A 1 207 ? -16.352 -3.395 34.859 1.00 56.94 207 PRO A CA 1
ATOM 1650 C C . PRO A 1 207 ? -15.616 -2.396 33.951 1.00 56.94 207 PRO A C 1
ATOM 1652 O O . PRO A 1 207 ? -15.277 -2.707 32.805 1.00 56.94 207 PRO A O 1
ATOM 1655 N N . ALA A 1 208 ? -15.339 -1.194 34.459 1.00 55.78 208 ALA A N 1
ATOM 1656 C CA . ALA A 1 208 ? -14.358 -0.295 33.851 1.00 55.78 208 ALA A CA 1
ATOM 1657 C C . ALA A 1 208 ? -12.938 -0.861 34.045 1.00 55.78 208 ALA A C 1
ATOM 1659 O O . ALA A 1 208 ? -12.685 -1.547 35.038 1.00 55.78 208 ALA A O 1
ATOM 1660 N N . LEU A 1 209 ? -12.015 -0.605 33.108 1.00 51.84 209 LEU A N 1
ATOM 1661 C CA . LEU A 1 209 ? -10.648 -1.144 33.188 1.00 51.84 209 LEU A CA 1
ATOM 1662 C C . LEU A 1 209 ? -9.873 -0.599 34.408 1.00 51.84 209 LEU A C 1
ATOM 1664 O O . LEU A 1 209 ? -9.014 -1.298 34.930 1.00 51.84 209 LEU A O 1
ATOM 1668 N N . GLY A 1 210 ? -10.231 0.589 34.915 1.00 53.97 210 GLY A N 1
ATOM 1669 C CA . GLY A 1 210 ? -9.578 1.174 36.095 1.00 53.97 210 GLY A CA 1
ATOM 1670 C C . GLY A 1 210 ? -10.238 2.416 36.715 1.00 53.97 210 GLY A C 1
ATOM 1671 O O . GLY A 1 210 ? -9.593 3.094 37.503 1.00 53.97 210 GLY A O 1
ATOM 1672 N N . ALA A 1 211 ? -11.495 2.746 36.386 1.00 51.22 211 ALA A N 1
ATOM 1673 C CA . ALA A 1 211 ? -12.183 3.938 36.910 1.00 51.22 211 ALA A CA 1
ATOM 1674 C C . ALA A 1 211 ? -13.500 3.585 37.626 1.00 51.22 211 ALA A C 1
ATOM 1676 O O . ALA A 1 211 ? -14.166 2.617 37.269 1.00 51.22 211 ALA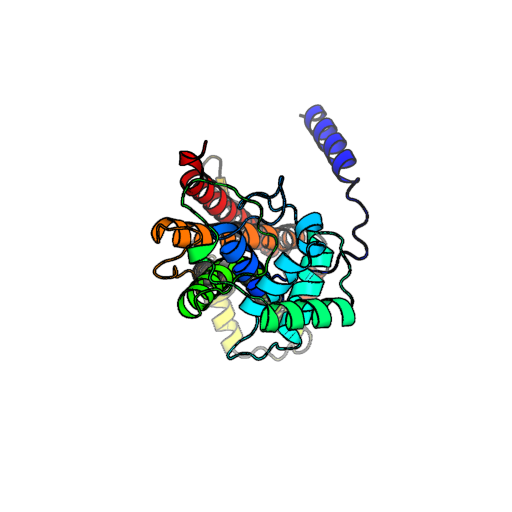 A O 1
ATOM 1677 N N . LYS A 1 212 ? -13.915 4.399 38.609 1.00 52.97 212 LYS A N 1
ATOM 1678 C CA . LYS A 1 212 ? -15.185 4.217 39.349 1.00 52.97 212 LYS A CA 1
ATOM 1679 C C . LYS A 1 212 ? -16.445 4.447 38.490 1.00 52.97 212 LYS A C 1
ATOM 1681 O O . LYS A 1 212 ? -17.536 4.100 38.927 1.00 52.97 212 LYS A O 1
ATOM 1686 N N . SER A 1 213 ? -16.311 5.005 37.283 1.00 53.03 213 SER A N 1
ATOM 1687 C CA . SER A 1 213 ? -17.428 5.375 36.404 1.00 53.03 213 SER A CA 1
ATOM 1688 C C . SER A 1 213 ? -17.139 5.044 34.936 1.00 53.03 213 SER A C 1
ATOM 1690 O O . SER A 1 213 ? -16.025 5.243 34.449 1.00 53.03 213 SER A O 1
ATOM 1692 N N . LYS A 1 214 ? -18.156 4.541 34.224 1.00 53.66 214 LYS A N 1
ATOM 1693 C CA . LYS A 1 214 ? -18.147 4.393 32.762 1.00 53.66 214 LYS A CA 1
ATOM 1694 C C . LYS A 1 214 ? -18.521 5.717 32.108 1.00 53.66 214 LYS A C 1
ATOM 1696 O O . LYS A 1 214 ? -19.393 6.415 32.605 1.00 53.66 214 LYS A O 1
ATOM 1701 N N . ALA A 1 215 ? -17.938 5.998 30.944 1.00 56.31 215 ALA A N 1
ATOM 1702 C CA . ALA A 1 215 ? -18.330 7.112 30.073 1.00 56.31 215 ALA A CA 1
ATOM 1703 C C . ALA A 1 215 ? -18.115 8.532 30.637 1.00 56.31 215 ALA A C 1
ATOM 1705 O O . ALA A 1 215 ? -18.518 9.499 29.993 1.00 56.31 215 ALA A O 1
ATOM 1706 N N . GLN A 1 216 ? -17.438 8.687 31.779 1.00 63.62 216 GLN A N 1
ATOM 1707 C CA . GLN A 1 216 ? -16.977 9.997 32.229 1.00 63.62 216 GLN A CA 1
ATOM 1708 C C . GLN A 1 216 ? -15.668 10.343 31.515 1.00 63.62 216 GLN A C 1
ATOM 1710 O O . GLN A 1 216 ? -14.689 9.597 31.598 1.00 63.62 216 GLN A O 1
ATOM 1715 N N . THR A 1 217 ? -15.659 11.464 30.796 1.00 66.81 217 THR A N 1
ATOM 1716 C CA . THR A 1 217 ? -14.430 12.022 30.231 1.00 66.81 217 THR A CA 1
ATOM 1717 C C . THR A 1 217 ? -13.503 12.400 31.378 1.00 66.81 217 THR A C 1
ATOM 1719 O O . THR A 1 217 ? -13.877 13.174 32.257 1.00 66.81 217 THR A O 1
ATOM 1722 N N . GLN A 1 218 ? -12.303 11.836 31.375 1.00 73.50 218 GLN A N 1
ATOM 1723 C CA . GLN A 1 218 ? -11.215 12.245 32.248 1.00 73.50 218 GLN A CA 1
ATOM 1724 C C . GLN A 1 218 ? -10.281 13.158 31.457 1.00 73.50 218 GLN A C 1
ATOM 1726 O O . GLN A 1 218 ? -10.116 12.991 30.247 1.00 73.50 218 GLN A O 1
ATOM 1731 N N . SER A 1 219 ? -9.699 14.142 32.133 1.00 74.06 219 SER A N 1
ATOM 1732 C CA . SER A 1 219 ? -8.747 15.069 31.531 1.00 74.06 219 SER A CA 1
ATOM 1733 C C . SER A 1 219 ? -7.403 14.946 32.234 1.00 74.06 219 SER A C 1
ATOM 1735 O O . SER A 1 219 ? -7.343 14.941 33.464 1.00 74.06 219 SER A O 1
ATOM 1737 N N . LEU A 1 220 ? -6.337 14.834 31.445 1.00 72.94 220 LEU A N 1
ATOM 1738 C CA . LEU A 1 220 ? -4.956 14.986 31.888 1.00 72.94 220 LEU A CA 1
ATOM 1739 C C . LEU A 1 220 ? -4.355 16.159 31.101 1.00 72.94 220 LEU A C 1
ATOM 1741 O O . LEU A 1 220 ? -3.786 15.983 30.022 1.00 72.94 220 LEU A O 1
ATOM 1745 N N . GLY A 1 221 ? -4.553 17.376 31.613 1.00 77.75 221 GLY A N 1
ATOM 1746 C CA . GLY A 1 221 ? -4.115 18.612 30.958 1.00 77.75 221 GLY A CA 1
ATOM 1747 C C . GLY A 1 221 ? -4.855 18.865 29.632 1.00 77.75 221 GLY A C 1
ATOM 1748 O O . GLY A 1 221 ? -6.082 18.937 29.642 1.00 77.75 221 GLY A O 1
ATOM 1749 N N . PRO A 1 222 ? -4.158 19.007 28.485 1.00 73.62 222 PRO A N 1
ATOM 1750 C CA . PRO A 1 222 ? -4.805 19.215 27.186 1.00 73.62 222 PRO A CA 1
ATOM 1751 C C . PRO A 1 222 ? -5.410 17.931 26.588 1.00 73.62 222 PRO A C 1
ATOM 1753 O O . PRO A 1 222 ? -6.059 17.988 25.544 1.00 73.62 222 PRO A O 1
ATOM 1756 N N . ILE A 1 223 ? -5.181 16.763 27.202 1.00 72.38 223 ILE A N 1
ATOM 1757 C CA . ILE A 1 223 ? -5.606 15.469 26.661 1.00 72.38 223 ILE A CA 1
ATOM 1758 C C . ILE A 1 223 ? -6.844 14.979 27.407 1.00 72.38 223 ILE A C 1
ATOM 1760 O O . ILE A 1 223 ? -6.778 14.525 28.549 1.00 72.38 223 ILE A O 1
ATOM 1764 N N . GLU A 1 224 ? -7.978 14.987 26.713 1.00 78.75 224 GLU A N 1
ATOM 1765 C CA . GLU A 1 224 ? -9.193 14.324 27.175 1.00 78.75 224 GLU A CA 1
ATOM 1766 C C . GLU A 1 224 ? -9.231 12.860 26.739 1.00 78.75 224 GLU A C 1
ATOM 1768 O O . GLU A 1 224 ? -9.028 12.526 25.562 1.00 78.75 224 GLU A O 1
ATOM 1773 N N . PHE A 1 225 ? -9.606 11.965 27.651 1.00 72.88 225 PHE A N 1
ATOM 1774 C CA . PHE A 1 225 ? -9.814 10.561 27.338 1.00 72.88 225 PHE A CA 1
ATOM 1775 C C . PHE A 1 225 ? -11.025 9.949 28.031 1.00 72.88 225 PHE A C 1
ATOM 1777 O O . PHE A 1 225 ? -11.424 10.319 29.128 1.00 72.88 225 PHE A O 1
ATOM 1784 N N . ILE A 1 226 ? -11.628 8.988 27.332 1.00 78.00 226 ILE A N 1
ATOM 1785 C CA . ILE A 1 226 ? -12.672 8.133 27.880 1.00 78.00 226 ILE A CA 1
ATOM 1786 C C . ILE A 1 226 ? -11.997 6.806 28.199 1.00 78.00 226 ILE A C 1
ATOM 1788 O O . ILE A 1 226 ? -11.422 6.171 27.305 1.00 78.00 226 ILE A O 1
ATOM 1792 N N . VAL A 1 227 ? -12.038 6.420 29.473 1.00 78.31 227 VAL A N 1
ATOM 1793 C CA . VAL A 1 227 ? -11.509 5.132 29.924 1.00 78.31 227 VAL A CA 1
ATOM 1794 C C . VAL A 1 227 ? -12.411 4.030 29.369 1.00 78.31 227 VAL A C 1
ATOM 1796 O O . VAL A 1 227 ? -13.608 4.022 29.677 1.00 78.31 227 VAL A O 1
ATOM 1799 N N . PRO A 1 228 ? -11.877 3.110 28.546 1.00 82.69 228 PRO A N 1
ATOM 1800 C CA . PRO A 1 228 ? -12.675 2.020 28.016 1.00 82.69 228 PRO A CA 1
ATOM 1801 C C . PRO A 1 228 ? -13.113 1.075 29.143 1.00 82.69 228 PRO A C 1
ATOM 1803 O O . PRO A 1 228 ? -12.408 0.852 30.135 1.00 82.69 228 PRO A O 1
ATOM 1806 N N . SER A 1 229 ? -14.293 0.479 28.985 1.00 80.94 229 SER A N 1
ATOM 1807 C CA . SER A 1 229 ? -14.660 -0.711 29.760 1.00 80.94 229 SER A CA 1
ATOM 1808 C C . SER A 1 229 ? -13.692 -1.863 29.480 1.00 80.94 229 SER A C 1
ATOM 1810 O O . SER A 1 229 ? -13.003 -1.854 28.464 1.00 80.94 229 SER A O 1
ATOM 1812 N N . ARG A 1 230 ? -13.641 -2.886 30.342 1.00 78.12 230 ARG A N 1
ATOM 1813 C CA . ARG A 1 230 ? -12.768 -4.058 30.119 1.00 78.12 230 ARG A CA 1
ATOM 1814 C C . ARG A 1 230 ? -12.994 -4.715 28.755 1.00 78.12 230 ARG A C 1
ATOM 1816 O O . ARG A 1 230 ? -12.038 -5.078 28.082 1.00 78.12 230 ARG A O 1
ATOM 1823 N N . PHE A 1 231 ? -14.248 -4.798 28.322 1.00 82.19 231 PHE A N 1
ATOM 1824 C CA . PHE A 1 231 ? -14.613 -5.308 27.003 1.00 82.19 231 PHE A CA 1
ATOM 1825 C C . PHE A 1 231 ? -14.135 -4.411 25.855 1.00 82.19 231 PHE A C 1
ATOM 1827 O O . PHE A 1 231 ? -13.546 -4.906 24.899 1.00 82.19 231 PHE A O 1
ATOM 1834 N N . GLU A 1 232 ? -14.339 -3.095 25.952 1.00 88.06 232 GLU A N 1
ATOM 1835 C CA . GLU A 1 232 ? -13.829 -2.147 24.950 1.00 88.06 232 GLU A CA 1
ATOM 1836 C C . GLU A 1 232 ? -12.298 -2.153 24.909 1.00 88.06 232 GLU A C 1
ATOM 1838 O O . GLU A 1 232 ? -11.720 -2.099 23.831 1.00 88.06 232 GLU A O 1
ATOM 1843 N N . ALA A 1 233 ? -11.643 -2.277 26.063 1.00 88.19 233 ALA A N 1
ATOM 1844 C CA . ALA A 1 233 ? -10.196 -2.377 26.175 1.00 88.19 233 ALA A CA 1
ATOM 1845 C C . ALA A 1 233 ? -9.662 -3.670 25.554 1.00 88.19 233 ALA A C 1
ATOM 1847 O O . ALA A 1 233 ? -8.632 -3.632 24.895 1.00 88.19 233 ALA A O 1
ATOM 1848 N N . LEU A 1 234 ? -10.365 -4.795 25.719 1.00 90.88 234 LEU A N 1
ATOM 1849 C CA . LEU A 1 234 ? -10.003 -6.058 25.078 1.00 90.88 234 LEU A CA 1
ATOM 1850 C C . LEU A 1 234 ? -10.113 -5.956 23.552 1.00 90.88 234 LEU A C 1
ATOM 1852 O O . LEU A 1 234 ? -9.176 -6.332 22.855 1.00 90.88 234 LEU A O 1
ATOM 1856 N N . ILE A 1 235 ? -11.221 -5.410 23.036 1.00 94.06 235 ILE A N 1
ATOM 1857 C CA . ILE A 1 235 ? -11.397 -5.158 21.596 1.00 94.06 235 ILE A CA 1
ATOM 1858 C C . ILE A 1 235 ? -10.263 -4.261 21.093 1.00 94.06 235 ILE A C 1
ATOM 1860 O O . ILE A 1 235 ? -9.515 -4.635 20.197 1.00 94.06 235 ILE A O 1
ATOM 1864 N N . LEU A 1 236 ? -10.076 -3.096 21.710 1.00 95.06 236 LEU A N 1
ATOM 1865 C CA . LEU A 1 236 ? -9.043 -2.154 21.291 1.00 95.06 236 LEU A CA 1
ATOM 1866 C C . LEU A 1 236 ? -7.637 -2.757 21.412 1.00 95.06 236 LEU A C 1
ATOM 1868 O O . LEU A 1 236 ? -6.834 -2.573 20.510 1.00 95.06 236 LEU A O 1
ATOM 1872 N N . GLY A 1 237 ? -7.344 -3.521 22.462 1.00 94.81 237 GLY A N 1
ATOM 1873 C CA . GLY A 1 237 ? -6.058 -4.193 22.648 1.00 94.81 237 GLY A CA 1
ATOM 1874 C C . GLY A 1 237 ? -5.763 -5.201 21.539 1.00 94.81 237 GLY A C 1
ATOM 1875 O O . GLY A 1 237 ? -4.706 -5.133 20.918 1.00 94.81 237 GLY A O 1
ATOM 1876 N N . LEU A 1 238 ? -6.721 -6.079 21.222 1.00 96.12 238 LEU A N 1
ATOM 1877 C CA . LEU A 1 238 ? -6.599 -7.020 20.103 1.00 96.12 238 LEU A CA 1
ATOM 1878 C C . LEU A 1 238 ? -6.441 -6.288 18.765 1.00 96.12 238 LEU A C 1
ATOM 1880 O O . LEU A 1 238 ? -5.641 -6.697 17.927 1.00 96.12 238 LEU A O 1
ATOM 1884 N N . PHE A 1 239 ? -7.162 -5.182 18.584 1.00 97.06 239 PHE A N 1
ATOM 1885 C CA . PHE A 1 239 ? -7.037 -4.345 17.399 1.00 97.06 239 PHE A CA 1
ATOM 1886 C C . PHE A 1 239 ? -5.641 -3.715 17.278 1.00 97.06 239 PHE A C 1
ATOM 1888 O O . PHE A 1 239 ? -5.057 -3.729 16.199 1.00 97.06 239 PHE A O 1
ATOM 1895 N N . MET A 1 240 ? -5.064 -3.221 18.375 1.00 95.81 240 MET A N 1
ATOM 1896 C CA . MET A 1 240 ? -3.704 -2.669 18.381 1.00 95.81 240 MET A CA 1
ATOM 1897 C C . MET A 1 240 ? -2.645 -3.735 18.085 1.00 95.81 240 MET A C 1
ATOM 1899 O O . MET A 1 240 ? -1.713 -3.460 17.333 1.00 95.81 240 MET A O 1
ATOM 1903 N N . VAL A 1 241 ? -2.800 -4.950 18.623 1.00 96.38 241 VAL A N 1
ATOM 1904 C CA . VAL A 1 241 ? -1.913 -6.084 18.311 1.00 96.38 241 VAL A CA 1
ATOM 1905 C C . VAL A 1 241 ? -1.996 -6.436 16.826 1.00 96.38 241 VAL A C 1
ATOM 1907 O O . VAL A 1 241 ? -0.962 -6.579 16.178 1.00 96.38 241 VAL A O 1
ATOM 1910 N N . LEU A 1 242 ? -3.207 -6.497 16.260 1.00 96.38 242 LEU A N 1
ATOM 1911 C CA . LEU A 1 242 ? -3.400 -6.688 14.822 1.00 96.38 242 LEU A CA 1
ATOM 1912 C C . LEU A 1 242 ? -2.677 -5.603 14.016 1.00 96.38 242 LEU A C 1
ATOM 1914 O O . LEU A 1 242 ? -1.902 -5.931 13.125 1.00 96.38 242 LEU A O 1
ATOM 1918 N N . LEU A 1 243 ? -2.878 -4.325 14.342 1.00 96.31 243 LEU A N 1
ATOM 1919 C CA . LEU A 1 243 ? -2.229 -3.223 13.626 1.00 96.31 243 LEU A CA 1
ATOM 1920 C C . LEU A 1 243 ? -0.699 -3.285 13.710 1.00 96.31 243 LEU A C 1
ATOM 1922 O O . LEU A 1 243 ? -0.036 -3.054 12.701 1.00 96.31 243 LEU A O 1
ATOM 1926 N N . ALA A 1 244 ? -0.141 -3.631 14.872 1.00 94.44 244 ALA A N 1
ATOM 1927 C CA . ALA A 1 244 ? 1.300 -3.810 15.035 1.00 94.44 244 ALA A CA 1
ATOM 1928 C C . ALA A 1 244 ? 1.832 -4.964 14.167 1.00 94.44 244 ALA A C 1
ATOM 1930 O O . ALA A 1 244 ? 2.838 -4.797 13.481 1.00 94.44 244 ALA A O 1
ATOM 1931 N N . MET A 1 245 ? 1.132 -6.104 14.128 1.00 95.12 245 MET A N 1
ATOM 1932 C CA . MET A 1 245 ? 1.502 -7.227 13.257 1.00 95.12 245 MET A CA 1
ATOM 1933 C C . MET A 1 245 ? 1.445 -6.837 11.776 1.00 95.12 245 MET A C 1
ATOM 1935 O O . MET A 1 245 ? 2.401 -7.077 11.042 1.00 95.12 245 MET A O 1
ATOM 1939 N N . LEU A 1 246 ? 0.363 -6.185 11.338 1.00 94.25 246 LEU A N 1
ATOM 1940 C CA . LEU A 1 246 ? 0.199 -5.735 9.952 1.00 94.25 246 LEU A CA 1
ATOM 1941 C C . LEU A 1 246 ? 1.265 -4.704 9.542 1.00 94.25 246 LEU A C 1
ATOM 1943 O O . LEU A 1 246 ? 1.715 -4.701 8.397 1.00 94.25 246 LEU A O 1
ATOM 1947 N N . ALA A 1 247 ? 1.710 -3.855 10.471 1.00 92.38 247 ALA A N 1
ATOM 1948 C CA . ALA A 1 247 ? 2.769 -2.884 10.214 1.00 92.38 247 ALA A CA 1
ATOM 1949 C C . ALA A 1 247 ? 4.163 -3.523 10.052 1.00 92.38 247 ALA A C 1
ATOM 1951 O O . ALA A 1 247 ? 4.994 -2.949 9.355 1.00 92.38 247 ALA A O 1
ATOM 1952 N N . LEU A 1 248 ? 4.418 -4.691 10.656 1.00 91.81 248 LEU A N 1
ATOM 1953 C CA . LEU A 1 248 ? 5.765 -5.279 10.757 1.00 91.81 248 LEU A CA 1
ATOM 1954 C C . LEU A 1 248 ? 5.975 -6.573 9.952 1.00 91.81 248 LEU A C 1
ATOM 1956 O O . LEU A 1 248 ? 7.110 -6.948 9.680 1.00 91.81 248 LEU A O 1
ATOM 1960 N N . ILE A 1 249 ? 4.919 -7.294 9.576 1.00 93.25 249 ILE A N 1
ATOM 1961 C CA . ILE A 1 249 ? 5.056 -8.606 8.917 1.00 93.25 249 ILE A CA 1
ATOM 1962 C C . ILE A 1 249 ? 5.767 -8.506 7.553 1.00 93.25 249 ILE A C 1
ATOM 1964 O O . ILE A 1 249 ? 5.462 -7.617 6.785 1.00 93.25 249 ILE A O 1
ATOM 1968 N N . ASN A 1 250 ? 6.658 -9.414 7.153 1.00 89.19 250 ASN A N 1
ATOM 1969 C CA . ASN A 1 250 ? 7.275 -9.411 5.807 1.00 89.19 250 ASN A CA 1
ATOM 1970 C C . ASN A 1 250 ? 8.095 -8.151 5.422 1.00 89.19 250 ASN A C 1
ATOM 1972 O O . ASN A 1 250 ? 8.329 -7.939 4.228 1.00 89.19 250 ASN A O 1
ATOM 1976 N N . THR A 1 251 ? 8.549 -7.326 6.374 1.00 89.00 251 THR A N 1
ATOM 1977 C CA . THR A 1 251 ? 9.337 -6.102 6.097 1.00 89.00 251 THR A CA 1
ATOM 1978 C C . THR A 1 251 ? 10.847 -6.339 5.966 1.00 89.00 251 THR A C 1
ATOM 1980 O O . THR A 1 251 ? 11.626 -5.389 6.027 1.00 89.00 251 THR A O 1
ATOM 1983 N N . ASP A 1 252 ? 11.284 -7.590 5.825 1.00 90.31 252 ASP A N 1
ATOM 1984 C CA . ASP A 1 252 ? 12.704 -7.932 5.723 1.00 90.31 252 ASP A CA 1
ATOM 1985 C C . ASP A 1 252 ? 13.335 -7.392 4.427 1.00 90.31 252 ASP A C 1
ATOM 1987 O O . ASP A 1 252 ? 12.738 -7.538 3.349 1.00 90.31 252 ASP A O 1
ATOM 1991 N N . PRO A 1 253 ? 14.536 -6.787 4.505 1.00 90.50 253 PRO A N 1
ATOM 1992 C CA . PRO A 1 253 ? 15.249 -6.291 3.336 1.00 90.50 253 PRO A CA 1
ATOM 1993 C C . PRO A 1 253 ? 15.816 -7.437 2.489 1.00 90.50 253 PRO A C 1
ATOM 1995 O O . PRO A 1 253 ? 16.071 -8.536 2.981 1.00 90.50 253 PRO A O 1
ATOM 1998 N N . VAL A 1 254 ? 16.064 -7.161 1.207 1.00 92.25 254 VAL A N 1
ATOM 1999 C CA . VAL A 1 254 ? 16.742 -8.100 0.303 1.00 92.25 254 VAL A CA 1
ATOM 2000 C C . VAL A 1 254 ? 18.254 -7.908 0.409 1.00 92.25 254 VAL A C 1
ATOM 2002 O O . VAL A 1 254 ? 18.759 -6.790 0.497 1.00 92.25 254 VAL A O 1
ATOM 2005 N N . GLU A 1 255 ? 19.005 -9.005 0.424 1.00 90.50 255 GLU A N 1
ATOM 2006 C CA . GLU A 1 255 ? 20.461 -8.938 0.367 1.00 90.50 255 GLU A CA 1
ATOM 2007 C C . GLU A 1 255 ? 20.943 -8.518 -1.023 1.00 90.50 255 GLU A C 1
ATOM 2009 O O . GLU A 1 255 ? 20.517 -9.095 -2.019 1.00 90.50 255 GLU A O 1
ATOM 2014 N N . GLY A 1 256 ? 21.820 -7.510 -1.075 1.00 88.19 256 GLY A N 1
ATOM 2015 C CA . GLY A 1 256 ? 22.280 -6.918 -2.332 1.00 88.19 256 GLY A CA 1
ATOM 2016 C C . GLY A 1 256 ? 21.225 -6.057 -3.033 1.00 88.19 256 GLY A C 1
ATOM 2017 O O . GLY A 1 256 ? 21.303 -5.905 -4.243 1.00 88.19 256 GLY A O 1
ATOM 2018 N N . ASP A 1 257 ? 20.227 -5.536 -2.306 1.00 89.50 257 ASP A N 1
ATOM 2019 C CA . ASP A 1 257 ? 19.133 -4.726 -2.861 1.00 89.50 257 ASP A CA 1
ATOM 2020 C C . ASP A 1 257 ? 19.652 -3.596 -3.788 1.00 89.50 257 ASP A C 1
ATOM 2022 O O . ASP A 1 257 ? 20.267 -2.646 -3.291 1.00 89.50 257 ASP A O 1
ATOM 2026 N N . PRO A 1 258 ? 19.388 -3.663 -5.111 1.00 88.12 258 PRO A N 1
ATOM 2027 C CA . PRO A 1 258 ? 19.873 -2.682 -6.079 1.00 88.12 258 PRO A CA 1
ATOM 2028 C C . PRO A 1 258 ? 19.038 -1.391 -6.109 1.00 88.12 258 PRO A C 1
ATOM 2030 O O . PRO A 1 258 ? 19.367 -0.472 -6.852 1.00 88.12 258 PRO A O 1
ATOM 2033 N N . ILE A 1 259 ? 17.941 -1.313 -5.347 1.00 87.50 259 ILE A N 1
ATOM 2034 C CA . ILE A 1 259 ? 17.088 -0.122 -5.251 1.00 87.50 259 ILE A CA 1
ATOM 2035 C C . ILE A 1 259 ? 17.595 0.786 -4.130 1.00 87.50 259 ILE A C 1
ATOM 2037 O O . ILE A 1 259 ? 17.786 1.985 -4.329 1.00 87.50 259 ILE A O 1
ATOM 2041 N N . TYR A 1 260 ? 17.781 0.219 -2.935 1.00 85.62 260 TYR A N 1
ATOM 2042 C CA . TYR A 1 260 ? 18.110 0.993 -1.734 1.00 85.62 260 TYR A CA 1
ATOM 2043 C C . TYR A 1 260 ? 19.581 0.943 -1.341 1.00 85.62 260 TYR A C 1
ATOM 2045 O O . TYR A 1 260 ? 20.009 1.838 -0.610 1.00 85.62 260 TYR A O 1
ATOM 2053 N N . TYR A 1 261 ? 20.337 -0.067 -1.799 1.00 84.69 261 TYR A N 1
ATOM 2054 C CA . TYR A 1 261 ? 21.754 -0.353 -1.506 1.00 84.69 261 TYR A CA 1
ATOM 2055 C C . TYR A 1 261 ? 22.081 -0.618 -0.022 1.00 84.69 261 TYR A C 1
ATOM 2057 O O . TYR A 1 261 ? 22.841 -1.524 0.313 1.00 84.69 261 TYR A O 1
ATOM 2065 N N . ILE A 1 262 ? 21.475 0.136 0.893 1.00 88.38 262 ILE A N 1
ATOM 2066 C CA . ILE A 1 262 ? 21.634 0.055 2.338 1.00 88.38 262 ILE A CA 1
ATOM 2067 C C . ILE A 1 262 ? 20.435 -0.699 2.926 1.00 88.38 262 ILE A C 1
ATOM 2069 O O . ILE A 1 262 ? 19.300 -0.214 2.900 1.00 88.38 262 ILE A O 1
ATOM 2073 N N . LYS A 1 263 ? 20.696 -1.869 3.528 1.00 89.19 263 LYS A N 1
ATOM 2074 C CA . LYS A 1 263 ? 19.663 -2.751 4.111 1.00 89.19 263 LYS A CA 1
ATOM 2075 C C . LYS A 1 263 ? 18.759 -2.032 5.124 1.00 89.19 263 LYS A C 1
ATOM 2077 O O . LYS A 1 263 ? 17.547 -2.229 5.109 1.00 89.19 263 LYS A O 1
ATOM 2082 N N . SER A 1 264 ? 19.326 -1.175 5.977 1.00 89.06 264 SER A N 1
ATOM 2083 C CA . SER A 1 264 ? 18.556 -0.426 6.980 1.00 89.06 264 SER A CA 1
ATOM 2084 C C . SER A 1 264 ? 17.609 0.603 6.359 1.00 89.06 264 SER A C 1
ATOM 2086 O O . SER A 1 264 ? 16.516 0.801 6.885 1.00 89.06 264 SER A O 1
ATOM 2088 N N . ASN A 1 265 ? 17.973 1.211 5.225 1.00 90.06 265 ASN A N 1
ATOM 2089 C CA . ASN A 1 265 ? 17.104 2.140 4.501 1.00 90.06 265 ASN A CA 1
ATOM 2090 C C . ASN A 1 265 ? 15.940 1.403 3.833 1.00 90.06 265 ASN A C 1
ATOM 2092 O O . ASN A 1 265 ? 14.803 1.859 3.941 1.00 90.06 265 ASN A O 1
ATOM 2096 N N . ALA A 1 266 ? 16.204 0.247 3.213 1.00 90.38 266 ALA A N 1
ATOM 2097 C CA . ALA A 1 266 ? 15.163 -0.613 2.646 1.00 90.38 266 ALA A CA 1
ATOM 2098 C C . ALA A 1 266 ? 14.159 -1.051 3.724 1.00 90.38 266 ALA A C 1
ATOM 2100 O O . ALA A 1 266 ? 12.953 -0.859 3.584 1.00 90.38 266 ALA A O 1
ATOM 2101 N N . GLN A 1 267 ? 14.660 -1.565 4.850 1.00 91.25 267 GLN A N 1
ATOM 2102 C CA . GLN A 1 267 ? 13.813 -2.000 5.957 1.00 91.25 267 GLN A CA 1
ATOM 2103 C C . GLN A 1 267 ? 13.007 -0.838 6.549 1.00 91.25 267 GLN A C 1
ATOM 2105 O O . GLN A 1 267 ? 11.800 -0.972 6.759 1.00 91.25 267 GLN A O 1
ATOM 2110 N N . LEU A 1 268 ? 13.648 0.316 6.783 1.00 91.94 268 LEU A N 1
ATOM 2111 C CA . LEU A 1 268 ? 12.957 1.508 7.269 1.00 91.94 268 LEU A CA 1
ATOM 2112 C C . LEU A 1 268 ? 11.848 1.914 6.298 1.00 91.94 268 LEU A C 1
ATOM 2114 O O . LEU A 1 268 ? 10.730 2.143 6.746 1.00 91.94 268 LEU A O 1
ATOM 2118 N N . ARG A 1 269 ? 12.121 1.934 4.986 1.00 91.62 269 ARG A N 1
ATOM 2119 C CA . ARG A 1 269 ? 11.123 2.242 3.958 1.00 91.62 269 ARG A CA 1
ATOM 2120 C C . ARG A 1 269 ? 9.899 1.331 4.054 1.00 91.62 269 ARG A C 1
ATOM 2122 O O . ARG A 1 269 ? 8.777 1.830 4.127 1.00 91.62 269 ARG A O 1
ATOM 2129 N N . TYR A 1 270 ? 10.107 0.017 4.106 1.00 91.25 270 TYR A N 1
ATOM 2130 C CA . TYR A 1 270 ? 9.007 -0.950 4.149 1.00 91.25 270 TYR A CA 1
ATOM 2131 C C . TYR A 1 270 ? 8.150 -0.791 5.411 1.00 91.25 270 TYR A C 1
ATOM 2133 O O . TYR A 1 270 ? 6.919 -0.825 5.330 1.00 91.25 270 TYR A O 1
ATOM 2141 N N . VAL A 1 271 ? 8.795 -0.537 6.555 1.00 92.31 271 VAL A N 1
ATOM 2142 C CA . VAL A 1 271 ? 8.126 -0.310 7.843 1.00 92.31 271 VAL A CA 1
ATOM 2143 C C . VAL A 1 271 ? 7.366 1.015 7.880 1.00 92.31 271 VAL A C 1
ATOM 2145 O O . VAL A 1 271 ? 6.331 1.070 8.531 1.00 92.31 271 VAL A O 1
ATOM 2148 N N . VAL A 1 272 ? 7.827 2.081 7.214 1.00 93.62 272 VAL A N 1
ATOM 2149 C CA . VAL A 1 272 ? 7.180 3.411 7.293 1.00 93.62 272 VAL A CA 1
ATOM 2150 C C . VAL A 1 272 ? 6.081 3.609 6.250 1.00 93.62 272 VAL A C 1
ATOM 2152 O O . VAL A 1 272 ? 5.142 4.368 6.495 1.00 93.62 272 VAL A O 1
ATOM 2155 N N . ASP A 1 273 ? 6.139 2.904 5.117 1.00 93.31 273 ASP A N 1
ATOM 2156 C CA . ASP A 1 273 ? 5.092 2.930 4.086 1.00 93.31 273 ASP A CA 1
ATOM 2157 C C . ASP A 1 273 ? 3.751 2.400 4.621 1.00 93.31 273 ASP A C 1
ATOM 2159 O O . ASP A 1 273 ? 2.692 3.004 4.414 1.00 93.31 273 ASP A O 1
ATOM 2163 N N . ARG A 1 274 ? 3.798 1.309 5.392 1.00 92.81 274 ARG A N 1
ATOM 2164 C CA . ARG A 1 274 ? 2.614 0.625 5.932 1.00 92.81 274 ARG A CA 1
ATOM 2165 C C . ARG A 1 274 ? 1.771 1.481 6.876 1.00 92.81 274 ARG A C 1
ATOM 2167 O O . ARG A 1 274 ? 0.575 1.607 6.614 1.00 92.81 274 ARG A O 1
ATOM 2174 N N . PRO A 1 275 ? 2.322 2.096 7.943 1.00 93.94 275 PRO A N 1
ATOM 2175 C CA . PRO A 1 275 ? 1.586 2.995 8.821 1.00 93.94 275 PRO A CA 1
ATOM 2176 C C . PRO A 1 275 ? 0.873 4.123 8.078 1.00 93.94 275 PRO A C 1
ATOM 2178 O O . PRO A 1 275 ? -0.243 4.461 8.460 1.00 93.94 275 PRO A O 1
ATOM 2181 N N . GLY A 1 276 ? 1.456 4.666 7.003 1.00 93.94 276 GLY A N 1
ATOM 2182 C CA . GLY A 1 276 ? 0.818 5.714 6.201 1.00 93.94 276 GLY A CA 1
ATOM 2183 C C . GLY A 1 276 ? -0.453 5.222 5.501 1.00 93.94 276 GLY A C 1
ATOM 2184 O O . GLY A 1 276 ? -1.522 5.832 5.614 1.00 93.94 276 GLY A O 1
ATOM 2185 N N . ILE A 1 277 ? -0.365 4.066 4.837 1.00 93.25 277 ILE A N 1
ATOM 2186 C CA . ILE A 1 277 ? -1.505 3.444 4.146 1.00 93.25 277 ILE A CA 1
ATOM 2187 C C . ILE A 1 277 ? -2.562 2.986 5.158 1.00 93.25 277 ILE A C 1
ATOM 2189 O O . ILE A 1 277 ? -3.735 3.333 5.027 1.00 93.25 277 ILE A O 1
ATOM 2193 N N . ILE A 1 278 ? -2.151 2.268 6.206 1.00 94.38 278 ILE A N 1
ATOM 2194 C CA . ILE A 1 278 ? -3.031 1.787 7.280 1.00 94.38 278 ILE A CA 1
ATOM 2195 C C . ILE A 1 278 ? -3.746 2.962 7.955 1.00 94.38 278 ILE A C 1
ATOM 2197 O O . ILE A 1 278 ? -4.958 2.900 8.140 1.00 94.38 278 ILE A O 1
ATOM 2201 N N . SER A 1 279 ? -3.036 4.048 8.282 1.00 95.25 279 SER A N 1
ATOM 2202 C CA . SER A 1 279 ? -3.632 5.254 8.871 1.00 95.25 279 SER A CA 1
ATOM 2203 C C . SER A 1 279 ? -4.736 5.819 7.977 1.00 95.25 279 SER A C 1
ATOM 2205 O O . SER A 1 279 ? -5.849 6.064 8.441 1.00 95.25 279 SER A O 1
ATOM 2207 N N . THR A 1 280 ? -4.487 5.907 6.669 1.00 94.00 280 THR A N 1
ATOM 2208 C CA . THR A 1 280 ? -5.496 6.352 5.697 1.00 94.00 280 THR A CA 1
ATOM 2209 C C . THR A 1 280 ? -6.723 5.430 5.688 1.00 94.00 280 THR A C 1
ATOM 2211 O O . THR A 1 280 ? -7.861 5.903 5.684 1.00 94.00 280 THR A O 1
ATOM 2214 N N . MET A 1 281 ? -6.516 4.111 5.769 1.00 93.44 281 MET A N 1
ATOM 2215 C CA . MET A 1 281 ? -7.600 3.120 5.827 1.00 93.44 281 MET A CA 1
ATOM 2216 C C . MET A 1 281 ? -8.424 3.192 7.125 1.00 93.44 281 MET A C 1
ATOM 2218 O O . MET A 1 281 ? -9.586 2.782 7.138 1.00 93.44 281 MET A O 1
ATOM 2222 N N . LEU A 1 282 ? -7.899 3.756 8.217 1.00 96.00 282 LEU A N 1
ATOM 2223 C CA . LEU A 1 282 ? -8.680 3.977 9.442 1.00 96.00 282 LEU A CA 1
ATOM 2224 C C . LEU A 1 282 ? -9.701 5.116 9.308 1.00 96.00 282 LEU A C 1
ATOM 2226 O O . LEU A 1 282 ? -10.678 5.136 10.060 1.00 96.00 282 LEU A O 1
ATOM 2230 N N . GLY A 1 283 ? -9.527 6.028 8.346 1.00 95.19 283 GLY A N 1
ATOM 2231 C CA . GLY A 1 283 ? -10.377 7.209 8.160 1.00 95.19 283 GLY A CA 1
ATOM 2232 C C . GLY A 1 283 ? -11.886 6.911 8.147 1.00 95.19 283 GLY A C 1
ATOM 2233 O O . GLY A 1 283 ? -12.615 7.479 8.967 1.00 95.19 283 GLY A O 1
ATOM 2234 N N . PRO A 1 284 ? -12.383 5.986 7.301 1.00 93.31 284 PRO A N 1
ATOM 2235 C CA . PRO A 1 284 ? -13.798 5.612 7.286 1.00 93.31 284 PRO A CA 1
ATOM 2236 C C . PRO A 1 284 ? -14.325 5.108 8.637 1.00 93.31 284 PRO A C 1
ATOM 2238 O O . PRO A 1 284 ? -15.433 5.466 9.034 1.00 93.31 284 PRO A O 1
ATOM 2241 N N . LEU A 1 285 ? -13.536 4.323 9.381 1.00 94.12 285 LEU A N 1
ATOM 2242 C CA . LEU A 1 285 ? -13.929 3.811 10.701 1.00 94.12 285 LEU A CA 1
ATOM 2243 C C . LEU A 1 285 ? -14.026 4.933 11.733 1.00 94.12 285 LEU A C 1
ATOM 2245 O O . LEU A 1 285 ? -14.984 4.979 12.505 1.00 94.12 285 LEU A O 1
ATOM 2249 N N . VAL A 1 286 ? -13.065 5.862 11.719 1.00 96.00 286 VAL A N 1
ATOM 2250 C CA . VAL A 1 286 ? -13.088 7.052 12.577 1.00 96.00 286 VAL A CA 1
ATOM 2251 C C . VAL A 1 286 ? -14.375 7.843 12.339 1.00 96.00 286 VAL A C 1
ATOM 2253 O O . VAL A 1 286 ? -15.047 8.206 13.303 1.00 96.00 286 VAL A O 1
ATOM 2256 N N . VAL A 1 287 ? -14.770 8.057 11.081 1.00 93.62 287 VAL A N 1
ATOM 2257 C CA . VAL A 1 287 ? -16.015 8.769 10.744 1.00 93.62 287 VAL A CA 1
ATOM 2258 C C . VAL A 1 287 ? -17.254 7.986 11.187 1.00 93.62 287 VAL A C 1
ATOM 2260 O O . VAL A 1 287 ? -18.128 8.545 11.851 1.00 93.62 287 VAL A O 1
ATOM 2263 N N . LEU A 1 288 ? -17.328 6.688 10.875 1.00 92.38 288 LEU A N 1
ATOM 2264 C CA . LEU A 1 288 ? -18.478 5.846 11.219 1.00 92.38 288 LEU A CA 1
ATOM 2265 C C . LEU A 1 288 ? -18.711 5.778 12.732 1.00 92.38 288 LEU A C 1
ATOM 2267 O O . LEU A 1 288 ? -19.849 5.903 13.187 1.00 92.38 288 LEU A O 1
ATOM 2271 N N . PHE A 1 289 ? -17.647 5.641 13.525 1.00 94.81 289 PHE A N 1
ATOM 2272 C CA . PHE A 1 289 ? -17.755 5.581 14.982 1.00 94.81 289 PHE A CA 1
ATOM 2273 C C . PHE A 1 289 ? -18.095 6.926 15.641 1.00 94.81 289 PHE A C 1
ATOM 2275 O O . PHE A 1 289 ? -18.576 6.934 16.771 1.00 94.81 289 PHE A O 1
ATOM 2282 N N . ALA A 1 290 ? -17.912 8.057 14.953 1.00 93.44 290 ALA A N 1
ATOM 2283 C CA . ALA A 1 290 ? -18.323 9.370 15.458 1.00 93.44 290 ALA A CA 1
ATOM 2284 C C . ALA A 1 290 ? -19.829 9.650 15.291 1.00 93.44 290 ALA A C 1
ATOM 2286 O O . ALA A 1 290 ? -20.371 10.548 15.939 1.00 93.44 290 ALA A O 1
ATOM 2287 N N . GLY A 1 291 ? -20.502 8.937 14.381 1.00 89.44 291 GLY A N 1
ATOM 2288 C CA . GLY A 1 291 ? -21.883 9.227 14.001 1.00 89.44 291 GLY A CA 1
ATOM 2289 C C . GLY A 1 291 ? -22.889 8.918 15.114 1.00 89.44 291 GLY A C 1
ATOM 2290 O O . GLY A 1 291 ? -22.953 7.789 15.593 1.00 89.44 291 GLY A O 1
ATOM 2291 N N . ARG A 1 292 ? -23.740 9.897 15.461 1.00 84.94 292 ARG A N 1
ATOM 2292 C CA . ARG A 1 292 ? -24.796 9.767 16.492 1.00 84.94 292 ARG A CA 1
ATOM 2293 C C . ARG A 1 292 ? -26.006 8.933 16.069 1.00 84.94 292 ARG A C 1
ATOM 2295 O O . ARG A 1 292 ? -26.719 8.432 16.930 1.00 84.94 292 ARG A O 1
ATOM 2302 N N . ASN A 1 293 ? -26.232 8.797 14.765 1.00 85.25 293 ASN A N 1
ATOM 2303 C CA . ASN A 1 293 ? -27.335 8.035 14.187 1.00 85.25 293 ASN A CA 1
ATOM 2304 C C . ASN A 1 293 ? -26.841 7.315 12.926 1.00 85.25 293 ASN A C 1
ATOM 2306 O O . ASN A 1 293 ? -27.022 7.796 11.810 1.00 85.25 293 ASN A O 1
ATOM 2310 N N . ASN A 1 294 ? -26.121 6.211 13.116 1.00 89.00 294 ASN A N 1
ATOM 2311 C CA . ASN A 1 294 ? -25.585 5.399 12.028 1.00 89.00 294 ASN A CA 1
ATOM 2312 C C . ASN A 1 294 ? -26.181 3.982 12.084 1.00 89.00 294 ASN A C 1
ATOM 2314 O O . ASN A 1 294 ? -26.559 3.497 13.151 1.00 89.00 294 ASN A O 1
ATOM 2318 N N . PHE A 1 295 ? -26.248 3.303 10.938 1.00 90.19 295 PHE A N 1
ATOM 2319 C CA . PHE A 1 295 ? -26.849 1.969 10.838 1.00 90.19 295 PHE A CA 1
ATOM 2320 C C . PHE A 1 295 ? -26.134 0.914 11.704 1.00 90.19 295 PHE A C 1
ATOM 2322 O O . PHE A 1 295 ? -26.770 -0.030 12.168 1.00 90.19 295 PHE A O 1
ATOM 2329 N N . LEU A 1 296 ? -24.836 1.080 11.989 1.00 90.75 296 LEU A N 1
ATOM 2330 C CA . LEU A 1 296 ? -24.081 0.162 12.848 1.00 90.75 296 LEU A CA 1
ATOM 2331 C C . LEU A 1 296 ? -24.545 0.238 14.310 1.00 90.75 296 LEU A C 1
ATOM 2333 O O . LEU A 1 296 ? -24.554 -0.788 14.991 1.00 90.75 296 LEU A O 1
ATOM 2337 N N . LEU A 1 297 ? -24.974 1.408 14.799 1.00 91.56 297 LEU A N 1
ATOM 2338 C CA . LEU A 1 297 ? -25.595 1.539 16.124 1.00 91.56 297 LEU A CA 1
ATOM 2339 C C . LEU A 1 297 ? -26.901 0.741 16.202 1.00 91.56 297 LEU A C 1
ATOM 2341 O O . LEU A 1 297 ? -27.133 0.051 17.193 1.00 91.56 297 LEU A O 1
ATOM 2345 N N . TRP A 1 298 ? -27.720 0.786 15.145 1.00 89.12 298 TRP A N 1
ATOM 2346 C CA . TRP A 1 298 ? -28.961 0.012 15.063 1.00 89.12 298 TRP A CA 1
ATOM 2347 C C . TRP A 1 298 ? -28.687 -1.498 15.030 1.00 89.12 298 TRP A C 1
ATOM 2349 O O . TRP A 1 298 ? -29.227 -2.236 15.853 1.00 89.12 298 TRP A O 1
ATOM 2359 N N . ILE A 1 299 ? -27.774 -1.946 14.158 1.00 90.75 299 ILE A N 1
ATOM 2360 C CA . ILE A 1 299 ? -27.398 -3.364 14.026 1.00 90.75 299 ILE A CA 1
ATOM 2361 C C . ILE A 1 299 ? -26.829 -3.909 15.337 1.00 90.75 299 ILE A C 1
ATOM 2363 O O . ILE A 1 299 ? -27.223 -4.977 15.795 1.00 90.75 299 ILE A O 1
ATOM 2367 N N . THR A 1 300 ? -25.904 -3.189 15.967 1.00 92.25 300 THR A N 1
ATOM 2368 C CA . THR A 1 300 ? -25.247 -3.682 17.184 1.00 92.25 300 THR A CA 1
ATOM 2369 C C . THR A 1 300 ? -26.081 -3.490 18.442 1.00 92.25 300 THR A C 1
ATOM 2371 O O . THR A 1 300 ? -25.774 -4.108 19.459 1.00 92.25 300 THR A O 1
ATOM 2374 N N . ARG A 1 301 ? -27.096 -2.617 18.421 1.00 89.69 301 ARG A N 1
ATOM 2375 C CA . ARG A 1 301 ? -27.810 -2.124 19.613 1.00 89.69 301 ARG A CA 1
ATOM 2376 C C . ARG A 1 301 ? -26.874 -1.579 20.701 1.00 89.69 301 ARG A C 1
ATOM 2378 O O . ARG A 1 301 ? -27.186 -1.629 21.892 1.00 89.69 301 ARG A O 1
ATOM 2385 N N . TRP A 1 302 ? -25.692 -1.094 20.320 1.00 90.75 302 TRP A N 1
ATOM 2386 C CA . TRP A 1 302 ? -24.773 -0.446 21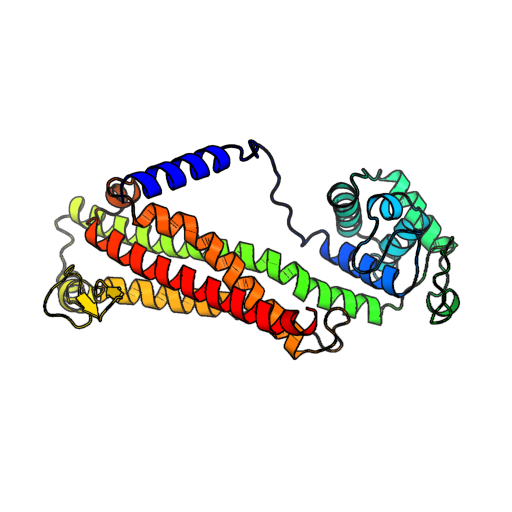.249 1.00 90.75 302 TRP A CA 1
ATOM 2387 C C . TRP A 1 302 ? -25.190 0.996 21.519 1.00 90.75 302 TRP A C 1
ATOM 2389 O O . TRP A 1 302 ? -25.753 1.682 20.673 1.00 90.75 302 TRP A O 1
ATOM 2399 N N . GLN A 1 303 ? -24.874 1.471 22.721 1.00 89.06 303 GLN A N 1
ATOM 2400 C CA . GLN A 1 303 ? -25.037 2.878 23.062 1.00 89.06 303 GLN A CA 1
ATOM 2401 C C . GLN A 1 303 ? -23.993 3.717 22.321 1.00 89.06 303 GLN A C 1
ATOM 2403 O O . GLN A 1 303 ? -22.830 3.320 22.219 1.00 89.06 303 GLN A O 1
ATOM 2408 N N . HIS A 1 304 ? -24.380 4.920 21.894 1.00 89.81 304 HIS A N 1
ATOM 2409 C CA . HIS A 1 304 ? -23.479 5.858 21.220 1.00 89.81 304 HIS A CA 1
ATOM 2410 C C . HIS A 1 304 ? -22.195 6.146 22.022 1.00 89.81 304 HIS A C 1
ATOM 2412 O O . HIS A 1 304 ? -21.126 6.290 21.438 1.00 89.81 304 HIS A O 1
ATOM 2418 N N . ALA A 1 305 ? -22.261 6.150 23.359 1.00 88.75 305 ALA A N 1
ATOM 2419 C CA . ALA A 1 305 ? -21.087 6.327 24.216 1.00 88.75 305 ALA A CA 1
ATOM 2420 C C . ALA A 1 305 ? -19.965 5.310 23.922 1.00 88.75 305 ALA A C 1
ATOM 2422 O O . ALA A 1 305 ? -18.794 5.681 23.914 1.00 88.75 305 ALA A O 1
ATOM 2423 N N . ARG A 1 306 ? -20.310 4.052 23.608 1.00 89.38 306 ARG A N 1
ATOM 2424 C CA . ARG A 1 306 ? -19.328 3.028 23.220 1.00 89.38 306 ARG A CA 1
ATOM 2425 C C . ARG A 1 306 ? -18.673 3.363 21.888 1.00 89.38 306 ARG A C 1
ATOM 2427 O O . ARG A 1 306 ? -17.454 3.321 21.785 1.00 89.38 306 ARG A O 1
ATOM 2434 N N . PHE A 1 307 ? -19.471 3.724 20.887 1.00 92.69 307 PHE A N 1
ATOM 2435 C CA . PHE A 1 307 ? -18.971 4.148 19.578 1.00 92.69 307 PHE A CA 1
ATOM 2436 C C . PHE A 1 307 ? -18.041 5.360 19.701 1.00 92.69 307 PHE A C 1
ATOM 2438 O O . PHE A 1 307 ? -16.965 5.360 19.114 1.00 92.69 307 PHE A O 1
ATOM 2445 N N . LEU A 1 308 ? -18.370 6.324 20.564 1.00 91.88 308 LEU A N 1
ATOM 2446 C CA . LEU A 1 308 ? -17.504 7.469 20.832 1.00 91.88 308 LEU A CA 1
ATOM 2447 C C . LEU A 1 308 ? -16.168 7.063 21.480 1.00 91.88 308 LEU A C 1
ATOM 2449 O O . LEU A 1 308 ? -15.126 7.616 21.124 1.00 91.88 308 LEU A O 1
ATOM 2453 N N . THR A 1 309 ? -16.171 6.084 22.393 1.00 91.06 309 THR A N 1
ATOM 2454 C CA . THR A 1 309 ? -14.933 5.489 22.927 1.00 91.06 309 THR A CA 1
ATOM 2455 C C . THR A 1 309 ? -14.095 4.894 21.795 1.00 91.06 309 THR A C 1
ATOM 2457 O O . THR A 1 309 ? -12.915 5.224 21.680 1.00 91.06 309 THR A O 1
ATOM 2460 N N . LEU A 1 310 ? -14.698 4.078 20.925 1.00 94.00 310 LEU A N 1
ATOM 2461 C CA . LEU A 1 310 ? -14.003 3.469 19.786 1.00 94.00 310 LEU A CA 1
ATOM 2462 C C . LEU A 1 310 ? -13.452 4.528 18.822 1.00 94.00 310 LEU A C 1
ATOM 2464 O O . LEU A 1 310 ? -12.278 4.466 18.475 1.00 94.00 310 LEU A O 1
ATOM 2468 N N . HIS A 1 311 ? -14.246 5.541 18.466 1.00 94.69 311 HIS A N 1
ATOM 2469 C CA . HIS A 1 311 ? -13.822 6.677 17.646 1.00 94.69 311 HIS A CA 1
ATOM 2470 C C . HIS A 1 311 ? -12.565 7.343 18.209 1.00 94.69 311 HIS A C 1
ATOM 2472 O O . HIS A 1 311 ? -11.572 7.471 17.497 1.00 94.69 311 HIS A O 1
ATOM 2478 N N . ARG A 1 312 ? -12.581 7.736 19.493 1.00 92.69 312 ARG A N 1
ATOM 2479 C CA . ARG A 1 312 ? -11.452 8.441 20.121 1.00 92.69 312 ARG A CA 1
ATOM 2480 C C . ARG A 1 312 ? -10.183 7.590 20.121 1.00 92.69 312 ARG A C 1
ATOM 2482 O O . ARG A 1 312 ? -9.105 8.112 19.855 1.00 92.69 312 ARG A O 1
ATOM 2489 N N . TRP A 1 313 ? -10.290 6.297 20.424 1.00 94.44 313 TRP A N 1
ATOM 2490 C CA . TRP A 1 313 ? -9.128 5.407 20.450 1.00 94.44 313 TRP A CA 1
ATOM 2491 C C . TRP A 1 313 ? -8.599 5.093 19.047 1.00 94.44 313 TRP A C 1
ATOM 2493 O O . TRP A 1 313 ? -7.404 5.250 18.820 1.00 94.44 313 TRP A O 1
ATOM 2503 N N . VAL A 1 314 ? -9.467 4.762 18.086 1.00 96.31 314 VAL A N 1
ATOM 2504 C CA . VAL A 1 314 ? -9.062 4.518 16.689 1.00 96.31 314 VAL A CA 1
ATOM 2505 C C . VAL A 1 314 ? -8.465 5.781 16.056 1.00 96.31 314 VAL A C 1
ATOM 2507 O O . VAL A 1 314 ? -7.454 5.690 15.365 1.00 96.31 314 VAL A O 1
ATOM 2510 N N . ALA A 1 315 ? -9.016 6.967 16.339 1.00 96.12 315 ALA A N 1
ATOM 2511 C CA . ALA A 1 315 ? -8.473 8.238 15.857 1.00 96.12 315 ALA A CA 1
ATOM 2512 C C . ALA A 1 315 ? -7.068 8.524 16.409 1.00 96.12 315 ALA A C 1
ATOM 2514 O O . ALA A 1 315 ? -6.197 8.973 15.670 1.00 96.12 315 ALA A O 1
ATOM 2515 N N . ARG A 1 316 ? -6.808 8.226 17.689 1.00 94.06 316 ARG A N 1
ATOM 2516 C CA . ARG A 1 316 ? -5.453 8.351 18.257 1.00 94.06 316 ARG A CA 1
ATOM 2517 C C . ARG A 1 316 ? -4.480 7.393 17.591 1.00 94.06 316 ARG A C 1
ATOM 2519 O O . ARG A 1 316 ? -3.383 7.805 17.236 1.00 94.06 316 ARG A O 1
ATOM 2526 N N . THR A 1 317 ? -4.886 6.145 17.379 1.00 95.62 317 THR A N 1
ATOM 2527 C CA . THR A 1 317 ? -4.061 5.166 16.667 1.00 95.62 317 THR A CA 1
ATOM 2528 C C . THR A 1 317 ? -3.746 5.623 15.246 1.00 95.62 317 THR A C 1
ATOM 2530 O O . THR A 1 317 ? -2.597 5.545 14.822 1.00 95.62 317 THR A O 1
ATOM 2533 N N . MET A 1 318 ? -4.734 6.173 14.537 1.00 97.00 318 MET A N 1
ATOM 2534 C CA . MET A 1 318 ? -4.550 6.770 13.214 1.00 97.00 318 MET A CA 1
ATOM 2535 C C . MET A 1 318 ? -3.484 7.876 13.233 1.00 97.00 318 MET A C 1
ATOM 2537 O O . MET A 1 318 ? -2.587 7.868 12.389 1.00 97.00 318 MET A O 1
ATOM 2541 N N . VAL A 1 319 ? -3.532 8.779 14.220 1.00 96.50 319 VAL A N 1
ATOM 2542 C CA . VAL A 1 319 ? -2.526 9.841 14.396 1.00 96.50 319 VAL A CA 1
ATOM 2543 C C . VAL A 1 319 ? -1.143 9.266 14.707 1.00 96.50 319 VAL A C 1
ATOM 2545 O O . VAL A 1 319 ? -0.170 9.685 14.090 1.00 96.50 319 VAL A O 1
ATOM 2548 N N . VAL A 1 320 ? -1.033 8.285 15.609 1.00 96.31 320 VAL A N 1
ATOM 2549 C CA . VAL A 1 320 ? 0.253 7.640 15.937 1.00 96.31 320 VAL A CA 1
ATOM 2550 C C . VAL A 1 320 ? 0.880 7.001 14.696 1.00 96.31 320 VAL A C 1
ATOM 2552 O O . VAL A 1 320 ? 2.061 7.209 14.434 1.00 96.31 320 VAL A O 1
ATOM 2555 N N . LEU A 1 321 ? 0.097 6.277 13.894 1.00 96.38 321 LEU A N 1
ATOM 2556 C CA . LEU A 1 321 ? 0.579 5.674 12.650 1.00 96.38 321 LEU A CA 1
ATOM 2557 C C . LEU A 1 321 ? 1.007 6.728 11.619 1.00 96.38 321 LEU A C 1
ATOM 2559 O O . LEU A 1 321 ? 2.044 6.566 10.978 1.00 96.38 321 LEU A O 1
ATOM 2563 N N . ALA A 1 322 ? 0.257 7.828 11.497 1.00 96.69 322 ALA A N 1
ATOM 2564 C CA . ALA A 1 322 ? 0.628 8.943 10.628 1.00 96.69 322 ALA A CA 1
ATOM 2565 C C . ALA A 1 322 ? 1.932 9.622 11.084 1.00 96.69 322 ALA A C 1
ATOM 2567 O O . ALA A 1 322 ? 2.759 9.976 10.247 1.00 96.69 322 ALA A O 1
ATOM 2568 N N . LEU A 1 323 ? 2.153 9.759 12.396 1.00 96.62 323 LEU A N 1
ATOM 2569 C CA . LEU A 1 323 ? 3.404 10.284 12.949 1.00 96.62 323 LEU A CA 1
ATOM 2570 C C . LEU A 1 323 ? 4.583 9.345 12.687 1.00 96.62 323 LEU A C 1
ATOM 2572 O O . LEU A 1 323 ? 5.637 9.818 12.276 1.00 96.62 323 LEU A O 1
ATOM 2576 N N . ILE A 1 324 ? 4.411 8.030 12.870 1.00 95.50 324 ILE A N 1
ATOM 2577 C CA . ILE A 1 324 ? 5.446 7.034 12.539 1.00 95.50 324 ILE A CA 1
ATOM 2578 C C . ILE A 1 324 ? 5.828 7.140 11.058 1.00 95.50 324 ILE A C 1
ATOM 2580 O O . ILE A 1 324 ? 7.013 7.181 10.736 1.00 95.50 324 ILE A O 1
ATOM 2584 N N . HIS A 1 325 ? 4.834 7.237 10.170 1.00 95.56 325 HIS A N 1
ATOM 2585 C CA . HIS A 1 325 ? 5.052 7.436 8.740 1.00 95.56 325 HIS A CA 1
ATOM 2586 C C . HIS A 1 325 ? 5.825 8.732 8.456 1.00 95.56 325 HIS A C 1
ATOM 2588 O O . HIS A 1 325 ? 6.865 8.689 7.804 1.00 95.56 325 HIS A O 1
ATOM 2594 N N . ALA A 1 326 ? 5.364 9.867 8.991 1.00 95.19 326 ALA A N 1
ATOM 2595 C CA . ALA A 1 326 ? 5.985 11.170 8.763 1.00 95.19 326 ALA A CA 1
ATOM 2596 C C . ALA A 1 326 ? 7.428 11.226 9.290 1.00 95.19 326 ALA A C 1
ATOM 2598 O O . ALA A 1 326 ? 8.337 11.545 8.532 1.00 95.19 326 ALA A O 1
ATOM 2599 N N . ILE A 1 327 ? 7.661 10.851 10.553 1.00 95.00 327 ILE A N 1
ATOM 2600 C CA . ILE A 1 327 ? 8.998 10.841 11.175 1.00 95.00 327 ILE A CA 1
ATOM 2601 C C . ILE A 1 327 ? 9.931 9.880 10.431 1.00 95.00 327 ILE A C 1
ATOM 2603 O O . ILE A 1 327 ? 11.093 10.201 10.178 1.00 95.00 327 ILE A O 1
ATOM 2607 N N . GLY A 1 328 ? 9.421 8.703 10.068 1.00 93.62 328 GLY A N 1
ATOM 2608 C CA . GLY A 1 328 ? 10.166 7.698 9.325 1.00 93.62 328 GLY A CA 1
ATOM 2609 C C . GLY A 1 328 ? 10.631 8.197 7.960 1.00 93.62 328 GLY A C 1
ATOM 2610 O O . GLY A 1 328 ? 11.806 8.055 7.624 1.00 93.62 328 GLY A O 1
ATOM 2611 N N . TYR A 1 329 ? 9.740 8.848 7.210 1.00 92.12 329 TYR A N 1
ATOM 2612 C CA . TYR A 1 329 ? 10.078 9.485 5.940 1.00 92.12 329 TYR A CA 1
ATOM 2613 C C . TYR A 1 329 ? 11.023 10.674 6.104 1.00 92.12 329 TYR A C 1
ATOM 2615 O O . TYR A 1 329 ? 11.954 10.799 5.314 1.00 92.12 329 TYR A O 1
ATOM 2623 N N . THR A 1 330 ? 10.853 11.500 7.140 1.00 93.00 330 THR A N 1
ATOM 2624 C CA . THR A 1 330 ? 11.798 12.581 7.452 1.00 93.00 330 THR A CA 1
ATOM 2625 C C . THR A 1 330 ? 13.199 12.032 7.700 1.00 93.00 330 THR A C 1
ATOM 2627 O O . THR A 1 330 ? 14.165 12.590 7.199 1.00 93.00 330 THR A O 1
ATOM 2630 N N . ARG A 1 331 ? 13.341 10.913 8.421 1.00 91.06 331 ARG A N 1
ATOM 2631 C CA . ARG A 1 331 ? 14.648 10.271 8.626 1.00 91.06 331 ARG A CA 1
ATOM 2632 C C . ARG A 1 331 ? 15.207 9.672 7.335 1.00 91.06 331 ARG A C 1
ATOM 2634 O O . ARG A 1 331 ? 16.397 9.809 7.079 1.00 91.06 331 ARG A O 1
ATOM 2641 N N . LEU A 1 332 ? 14.370 8.987 6.558 1.00 88.12 332 LEU A N 1
ATOM 2642 C CA . LEU A 1 332 ? 14.790 8.302 5.335 1.00 88.12 332 LEU A CA 1
ATOM 2643 C C . LEU A 1 332 ? 15.198 9.285 4.226 1.00 88.12 332 LEU A C 1
ATOM 2645 O O . LEU A 1 332 ? 16.138 9.012 3.488 1.00 88.12 332 LEU A O 1
ATOM 2649 N N . LEU A 1 333 ? 14.477 10.403 4.097 1.00 86.06 333 LEU A N 1
ATOM 2650 C CA . LEU A 1 333 ? 14.678 11.393 3.037 1.00 86.06 333 LEU A CA 1
ATOM 2651 C C . LEU A 1 333 ? 15.426 12.649 3.493 1.00 86.06 333 LEU A C 1
ATOM 2653 O O . LEU A 1 333 ? 15.822 13.447 2.653 1.00 86.06 333 LEU A O 1
ATOM 2657 N N . GLY A 1 334 ? 15.638 12.841 4.794 1.00 80.19 334 GLY A N 1
ATOM 2658 C CA . GLY A 1 334 ? 16.242 14.058 5.344 1.00 80.19 334 GLY A CA 1
ATOM 2659 C C . GLY A 1 334 ? 17.708 14.273 4.973 1.00 80.19 334 GLY A C 1
ATOM 2660 O O . GLY A 1 334 ? 18.223 15.351 5.203 1.00 80.19 334 GLY A O 1
ATOM 2661 N N . THR A 1 335 ? 18.388 13.274 4.407 1.00 68.38 335 THR A N 1
ATOM 2662 C CA . THR A 1 335 ? 19.735 13.434 3.833 1.00 68.38 335 THR A CA 1
ATOM 2663 C C . THR A 1 335 ? 19.716 13.846 2.359 1.00 68.38 335 THR A C 1
ATOM 2665 O O . THR A 1 335 ? 20.767 14.150 1.808 1.00 68.38 335 THR A O 1
ATOM 2668 N N . PHE A 1 336 ? 18.552 13.792 1.699 1.00 62.16 336 PHE A N 1
ATOM 2669 C CA . PHE A 1 336 ? 18.379 14.173 0.292 1.00 62.16 336 PHE A CA 1
ATOM 2670 C C . PHE A 1 336 ? 17.953 15.640 0.110 1.00 62.16 336 PHE A C 1
ATOM 2672 O O . PHE A 1 336 ? 18.015 16.137 -1.014 1.00 62.16 336 PHE A O 1
ATOM 2679 N N . TYR A 1 337 ? 17.516 16.308 1.183 1.00 46.91 337 TYR A N 1
ATOM 2680 C CA . TYR A 1 337 ? 17.080 17.709 1.225 1.00 46.91 337 TYR A CA 1
ATOM 2681 C C . TYR A 1 337 ? 17.938 18.505 2.201 1.00 46.91 337 TYR A C 1
ATOM 2683 O O . TYR A 1 337 ? 18.176 19.698 1.921 1.00 46.91 337 TYR A O 1
#

InterPro domains:
  IPR013130 Ferric reductase transmembrane component-like domain [PF01794] (276-330)
  IPR051410 Ferric/Cupric Reductase Transmembrane Component [PTHR32361] (136-331)

Secondary structure (DSSP, 8-state):
-HHHHHHHHHHHHGGG-----TT-----STTTHHHHHHHHHHHHH-B-STT--SSS--HHHHHH-HHHHHHHHHHH-BTTB--HHHHHHHHHHHHHHH--PPPHHHHHHHHHHHHHH-EEHHHH--TT--PBP-S-EE--HHHHHHHHHHHHHHHHHHHHHHHHHHHHHHHHHHHHHHHHHHHHHHHH-TT---THHHHHIIIIISSBSS-SSSSPEEEETTEEEEPPBHHHHHHHHHHHHHHHHHHHTT-PPPTT-TTTSSHHHHHHHHHHHHHHHHHHHHHHHHHHHH-SS-HHHHHHT--HHHHHHHHHHHHHHHHHHHHHHHHHHHHHHTTT-

Radius of gyration: 27.11 Å; chains: 1; bounding box: 67×54×73 Å

Organism: Candida orthopsilosis (strain 90-125) (NCBI:txid1136231)

Foldseek 3Di:
DVVVVVVVVVVVVVVVPPPPPVDDDPDACVLQLLLLLQLLVCQVLAAADPPAHSVRGQLLSLLVQLQSLLQSQLLCADPLHRDPSSVVNSQSCSCPVRVDHDDPVSSVVSPVQNVPWADASVVPDDPPDRDNDNHHHDDDNVSSVLSSVLSCLVRVLVVLLVVLLVVLVVLVVVVLQVLLCVVVVCVVCVVPDDPVVVVCCVPAVPAFPDDPDALDWDDDDPDIAGRDRNNLCVSLVVSVVSLVCSLQPSLFHGVCNPPQNDRVLSSLSSNLSNLQSNLVSLVVLLVQLQDCDHVSCVSSVDHNSSSVNVNVSSNVSSVVSNVSNVVSCCVSCVVVD

Sequence (337 aa):
MRFLIVITLLRLINASNVPKSKNLPCIRYKDMIPTYACNYQINNHAKYCENSTLYKPNTTCLCNNINWLASVLGCLSYEGKLETKSIQGVKKFCRINGGVELTQERVGIAYRRYIDSATDASLTTTPGVSIIVDEPILLSSSEVHLYRRAYEKYLGNFDDSIYYGTAIYGYWTIVLLLAAVVNWGKLIFPTWSNSSLRIIQKHVILPALGAKSKAQTQSLGPIEFIVPSRFEALILGLFMVLLAMLALINTDPVEGDPIYYIKSNAQLRYVVDRPGIISTMLGPLVVLFAGRNNFLLWITRWQHARFLTLHRWVARTMVVLALIHAIGYTRLLGTFY

pLDDT: mean 83.39, std 15.62, range [41.31, 97.06]